Protein AF-A0A371AWG8-F1 (afdb_monomer_lite)

Secondary structure (DSSP, 8-state):
-----HHHHHHHHHHHTT--HHHHHHHHHHHHHHHHHHTSTTGGGSEEEHHHHHHHHTTS---S---EEEEEE--TTHHHHHHHHHHHHHT---SSEEEEEEEEEEE--SSSS-EEEEEEEEEETTEEEEEEEEEEEESSS---EEEEEEPPSS-TT--EEEEEE-HHHHHHHHHHHHHHH-SGGGGHHHHHHHHHHHHH--EEHHHHHHHHHHHHHH-SS---HHHHHHHHSS---HHHHHHHHHHHHHTT-----HHHHHHHHHHHHHHHHHHHHTT----PEEETTTTEEE-

Structure (mmCIF, N/CA/C/O backbone):
data_AF-A0A371AWG8-F1
#
_entry.id   AF-A0A371AWG8-F1
#
loop_
_atom_site.group_PDB
_atom_site.id
_atom_site.type_symbol
_atom_site.label_atom_id
_atom_site.label_alt_id
_atom_site.label_comp_id
_atom_site.label_asym_id
_atom_site.label_entity_id
_atom_site.label_seq_id
_atom_site.pdbx_PDB_ins_code
_atom_site.Cartn_x
_atom_site.Cartn_y
_atom_site.Cartn_z
_atom_site.occupancy
_atom_site.B_iso_or_equiv
_atom_site.auth_seq_id
_atom_site.auth_comp_id
_atom_site.auth_asym_id
_atom_site.auth_atom_id
_atom_site.pdbx_PDB_model_num
ATOM 1 N N . MET A 1 1 ? -22.996 -13.134 22.394 1.00 45.28 1 MET A N 1
ATOM 2 C CA . MET A 1 1 ? -21.523 -13.040 22.275 1.00 45.28 1 MET A CA 1
ATOM 3 C C . MET A 1 1 ? -21.008 -12.935 23.704 1.00 45.28 1 MET A C 1
ATOM 5 O O . MET A 1 1 ? -21.399 -11.990 24.363 1.00 45.28 1 MET A O 1
ATOM 9 N N . ASN A 1 2 ? -20.298 -13.940 24.233 1.00 39.97 2 ASN A N 1
ATOM 10 C CA . ASN A 1 2 ? -19.807 -13.903 25.622 1.00 39.97 2 ASN A CA 1
ATOM 11 C C . ASN A 1 2 ? -18.892 -12.685 25.812 1.00 39.97 2 ASN A C 1
ATOM 13 O O . ASN A 1 2 ? -17.959 -12.533 25.022 1.00 39.97 2 ASN A O 1
ATOM 17 N N . ASP A 1 3 ? -19.156 -11.879 26.844 1.00 41.75 3 ASP A N 1
ATOM 18 C CA . ASP A 1 3 ? -18.397 -10.701 27.300 1.00 41.75 3 ASP A CA 1
ATOM 19 C C . ASP A 1 3 ? -16.946 -11.050 27.684 1.00 41.75 3 ASP A C 1
ATOM 21 O O . ASP A 1 3 ? -16.522 -10.983 28.836 1.00 41.75 3 ASP A O 1
ATOM 25 N N . LYS A 1 4 ? -16.137 -11.463 26.710 1.00 58.47 4 LYS A N 1
ATOM 26 C CA . LYS A 1 4 ? -14.683 -11.429 26.837 1.00 58.47 4 LYS A CA 1
ATOM 27 C C . LYS A 1 4 ? -14.253 -10.030 26.436 1.00 58.47 4 LYS A C 1
ATOM 29 O O . LYS A 1 4 ? -14.327 -9.688 25.260 1.00 58.47 4 LYS A O 1
ATOM 34 N N . ASP A 1 5 ? -13.814 -9.257 27.426 1.00 84.31 5 ASP A N 1
ATOM 35 C CA . ASP A 1 5 ? -13.255 -7.914 27.269 1.00 84.31 5 ASP A CA 1
ATOM 36 C C . ASP A 1 5 ? -12.392 -7.824 25.997 1.00 84.31 5 ASP A C 1
ATOM 38 O O . ASP A 1 5 ? -11.403 -8.552 25.839 1.00 84.31 5 ASP A O 1
ATOM 42 N N . ILE A 1 6 ? -12.789 -6.945 25.072 1.00 90.75 6 ILE A N 1
ATOM 43 C CA . ILE A 1 6 ? -12.097 -6.697 23.804 1.00 90.75 6 ILE A CA 1
ATOM 44 C C . ILE A 1 6 ? -10.595 -6.464 24.014 1.00 90.75 6 ILE A C 1
ATOM 46 O O . ILE A 1 6 ? -9.778 -6.937 23.223 1.00 90.75 6 ILE A O 1
ATOM 50 N N . VAL A 1 7 ? -10.204 -5.832 25.126 1.00 91.44 7 VAL A N 1
ATOM 51 C CA . VAL A 1 7 ? -8.800 -5.574 25.471 1.00 91.44 7 VAL A CA 1
ATOM 52 C C . VAL A 1 7 ? -8.042 -6.876 25.730 1.00 91.44 7 VAL A C 1
ATOM 54 O O . VAL A 1 7 ? -6.891 -7.009 25.314 1.00 91.44 7 VAL A O 1
ATOM 57 N N . ILE A 1 8 ? -8.673 -7.868 26.364 1.00 92.56 8 ILE A N 1
ATOM 58 C CA . ILE A 1 8 ? -8.074 -9.193 26.576 1.00 92.56 8 ILE A CA 1
ATOM 59 C C . ILE A 1 8 ? -7.851 -9.886 25.230 1.00 92.56 8 ILE A C 1
ATOM 61 O O . ILE A 1 8 ? -6.786 -10.465 25.009 1.00 92.56 8 ILE A O 1
ATOM 65 N N . SER A 1 9 ? -8.823 -9.811 24.320 1.00 92.94 9 SER A N 1
ATOM 66 C CA . SER A 1 9 ? -8.705 -10.394 22.977 1.00 92.94 9 SER A CA 1
ATOM 67 C C . SER A 1 9 ? -7.579 -9.735 22.176 1.00 92.94 9 SER A C 1
ATOM 69 O O . SER A 1 9 ? -6.739 -10.432 21.611 1.00 92.94 9 SER A O 1
ATOM 71 N N . LEU A 1 10 ? -7.486 -8.402 22.216 1.00 93.56 10 LEU A N 1
ATOM 72 C CA . LEU A 1 10 ? -6.416 -7.642 21.565 1.00 93.56 10 LEU A CA 1
ATOM 73 C C . LEU A 1 10 ? -5.036 -7.939 22.166 1.00 93.56 10 LEU A C 1
ATOM 75 O O . LEU A 1 10 ? -4.070 -8.061 21.419 1.00 93.56 10 LEU A O 1
ATOM 79 N N . ARG A 1 11 ? -4.926 -8.136 23.489 1.00 93.62 11 ARG A N 1
ATOM 80 C CA . ARG A 1 11 ? -3.676 -8.588 24.134 1.00 93.62 11 ARG A CA 1
ATOM 81 C C . ARG A 1 11 ? -3.260 -9.983 23.691 1.00 93.62 11 ARG A C 1
ATOM 83 O O . ARG A 1 11 ? -2.089 -10.213 23.410 1.00 93.62 11 ARG A O 1
ATOM 90 N N . LYS A 1 12 ? -4.201 -10.925 23.618 1.00 93.00 12 LYS A N 1
ATOM 91 C CA . LYS A 1 12 ? -3.903 -12.276 23.120 1.00 93.00 12 LYS A CA 1
ATOM 92 C C . LYS A 1 12 ? -3.418 -12.223 21.677 1.00 93.00 12 LYS A C 1
ATOM 94 O O . LYS A 1 12 ? -2.399 -12.831 21.357 1.00 93.00 12 LYS A O 1
ATOM 99 N N . GLN A 1 13 ? -4.096 -11.434 20.846 1.00 91.06 13 GLN A N 1
ATOM 100 C CA . GLN A 1 13 ? -3.710 -11.246 19.457 1.00 91.06 13 GLN A CA 1
ATOM 101 C C . GLN A 1 13 ? -2.314 -10.627 19.348 1.00 91.06 13 GLN A C 1
ATOM 103 O O . GLN A 1 13 ? -1.478 -11.156 18.616 1.00 91.06 13 GLN A O 1
ATOM 108 N N . SER A 1 14 ? -2.019 -9.581 20.128 1.00 91.25 14 SER A N 1
ATOM 109 C CA . SER A 1 14 ? -0.714 -8.914 20.112 1.00 91.25 14 SER A CA 1
ATOM 110 C C . SER A 1 14 ? 0.423 -9.874 20.473 1.00 91.25 14 SER A C 1
ATOM 112 O O . SER A 1 14 ? 1.432 -9.904 19.778 1.00 91.25 14 SER A O 1
ATOM 114 N N . VAL A 1 15 ? 0.233 -10.722 21.492 1.00 91.19 15 VAL A N 1
ATOM 115 C CA . VAL A 1 15 ? 1.214 -11.753 21.880 1.00 91.19 15 VAL A CA 1
ATOM 116 C C . VAL A 1 15 ? 1.388 -12.800 20.780 1.00 91.19 15 VAL A C 1
ATOM 118 O O . VAL A 1 15 ? 2.514 -13.061 20.373 1.00 91.19 15 VAL A O 1
ATOM 121 N N . SER A 1 16 ? 0.294 -13.361 20.254 1.00 89.50 16 SER A N 1
ATOM 122 C CA . SER A 1 16 ? 0.357 -14.428 19.236 1.00 89.50 16 SER A CA 1
ATOM 123 C C . SER A 1 16 ? 1.026 -14.003 17.926 1.00 89.50 16 SER A C 1
ATOM 125 O O . SER A 1 16 ? 1.546 -14.836 17.195 1.00 89.50 16 SER A O 1
ATOM 127 N N . THR A 1 17 ? 1.022 -12.701 17.643 1.00 85.88 17 THR A N 1
ATOM 128 C CA . THR A 1 17 ? 1.575 -12.117 16.417 1.00 85.88 17 THR A CA 1
ATOM 129 C C . THR A 1 17 ? 2.855 -11.324 16.667 1.00 85.88 17 THR A C 1
ATOM 131 O O . THR A 1 17 ? 3.329 -10.632 15.772 1.00 85.88 17 THR A O 1
ATOM 134 N N . SER A 1 18 ? 3.421 -11.400 17.879 1.00 87.62 18 SER A N 1
ATOM 135 C CA . SER A 1 18 ? 4.638 -10.674 18.272 1.00 87.62 18 SER A CA 1
ATOM 136 C C . SER A 1 18 ? 4.571 -9.162 18.001 1.00 87.62 18 SER A C 1
ATOM 138 O O . SER A 1 18 ? 5.574 -8.519 17.687 1.00 87.62 18 SER A O 1
ATOM 140 N N . ARG A 1 19 ? 3.374 -8.577 18.131 1.00 87.88 19 ARG A N 1
ATOM 141 C CA . ARG A 1 19 ? 3.103 -7.149 17.942 1.00 87.88 19 ARG A CA 1
ATOM 142 C C . ARG A 1 19 ? 2.943 -6.444 19.278 1.00 87.88 19 ARG A C 1
ATOM 144 O O . ARG A 1 19 ? 2.454 -6.999 20.260 1.00 87.88 19 ARG A O 1
ATOM 151 N N . LYS A 1 20 ? 3.288 -5.157 19.305 1.00 89.00 20 LYS A N 1
ATOM 152 C CA . LYS A 1 20 ? 2.993 -4.305 20.461 1.00 89.00 20 LYS A CA 1
ATOM 153 C C . LYS A 1 20 ? 1.476 -4.107 20.578 1.00 89.00 20 LYS A C 1
ATOM 155 O O . LYS A 1 20 ? 0.790 -3.888 19.576 1.00 89.00 20 LYS A O 1
ATOM 160 N N . LEU A 1 21 ? 0.955 -4.133 21.806 1.00 91.06 21 LEU A N 1
ATOM 161 C CA . LEU A 1 21 ? -0.477 -3.949 22.067 1.00 91.06 21 LEU A CA 1
ATOM 162 C C . LEU A 1 21 ? -1.040 -2.646 21.464 1.00 91.06 21 LEU A C 1
ATOM 164 O O . LEU A 1 21 ? -2.054 -2.742 20.778 1.00 91.06 21 LEU A O 1
ATOM 168 N N . PRO A 1 22 ? -0.408 -1.460 21.621 1.00 90.56 22 PRO A N 1
ATOM 169 C CA . PRO A 1 22 ? -0.938 -0.223 21.038 1.00 90.56 22 PRO A CA 1
ATOM 170 C C . PRO A 1 22 ? -1.155 -0.313 19.526 1.00 90.56 22 PRO A C 1
ATOM 172 O O . PRO A 1 22 ? -2.154 0.176 19.011 1.00 90.56 22 PRO A O 1
ATOM 175 N N . TYR A 1 23 ? -0.254 -1.002 18.826 1.00 88.44 23 TYR A N 1
ATOM 176 C CA . TYR A 1 23 ? -0.358 -1.206 17.390 1.00 88.44 23 TYR A CA 1
ATOM 177 C C . TYR A 1 23 ? -1.491 -2.179 17.024 1.00 88.44 23 TYR A C 1
ATOM 179 O O . TYR A 1 23 ? -2.283 -1.912 16.126 1.00 88.44 23 TYR A O 1
ATOM 187 N N . THR A 1 24 ? -1.649 -3.261 17.789 1.00 92.81 24 THR A N 1
ATOM 188 C CA . THR A 1 24 ? -2.777 -4.194 17.609 1.00 92.81 24 THR A CA 1
ATOM 189 C C . THR A 1 24 ? -4.123 -3.492 17.840 1.00 92.81 24 THR A C 1
ATOM 191 O O . THR A 1 24 ? -5.082 -3.718 17.109 1.00 92.81 24 THR A O 1
ATOM 194 N N . MET A 1 25 ? -4.194 -2.588 18.820 1.00 94.25 25 MET A N 1
ATOM 195 C CA . MET A 1 25 ? -5.379 -1.758 19.059 1.00 94.25 25 MET A CA 1
ATOM 196 C C . MET A 1 25 ? -5.640 -0.771 17.917 1.00 94.25 25 MET A C 1
ATOM 198 O O . MET A 1 25 ? -6.794 -0.518 17.580 1.00 94.25 25 MET A O 1
ATOM 202 N N . GLN A 1 26 ? -4.586 -0.224 17.311 1.00 95.19 26 GLN A N 1
ATOM 203 C CA . GLN A 1 26 ? -4.710 0.656 16.156 1.00 95.19 26 GLN A CA 1
ATOM 204 C C . GLN A 1 26 ? -5.219 -0.092 14.921 1.00 95.19 26 GLN A C 1
ATOM 206 O O . GLN A 1 26 ? -6.151 0.390 14.289 1.00 95.19 26 GLN A O 1
ATOM 211 N N . LEU A 1 27 ? -4.695 -1.288 14.628 1.00 94.62 27 LEU A N 1
ATOM 212 C CA . LEU A 1 27 ? -5.217 -2.151 13.561 1.00 94.62 27 LEU A CA 1
ATOM 213 C C . LEU A 1 27 ? -6.700 -2.459 13.753 1.00 94.62 27 LEU A C 1
ATOM 215 O O . LEU A 1 27 ? -7.468 -2.390 12.801 1.00 94.62 27 LEU A O 1
ATOM 219 N N . PHE A 1 28 ? -7.113 -2.754 14.986 1.00 94.75 28 PHE A N 1
ATOM 220 C CA . PHE A 1 28 ? -8.521 -2.976 15.303 1.00 94.75 28 PHE A CA 1
ATOM 221 C C . PHE A 1 28 ? -9.372 -1.727 15.047 1.00 94.75 28 PHE A C 1
ATOM 223 O O . PHE A 1 28 ? -10.456 -1.824 14.477 1.00 94.75 28 PHE A O 1
ATOM 230 N N . ALA A 1 29 ? -8.876 -0.544 15.422 1.00 96.00 29 ALA A N 1
ATOM 231 C CA . ALA A 1 29 ? -9.552 0.716 15.130 1.00 96.00 29 ALA A CA 1
ATOM 232 C C . ALA A 1 29 ? -9.641 0.993 13.618 1.00 96.00 29 ALA A C 1
ATOM 234 O O . ALA A 1 29 ? -10.685 1.423 13.136 1.00 96.00 29 ALA A O 1
ATOM 235 N N . GLN A 1 30 ? -8.582 0.705 12.860 1.00 96.44 30 GLN A N 1
ATOM 236 C CA . GLN A 1 30 ? -8.570 0.844 11.403 1.00 96.44 30 GLN A CA 1
ATOM 237 C C . GLN A 1 30 ? -9.517 -0.156 10.727 1.00 96.44 30 GLN A C 1
ATOM 239 O O . GLN A 1 30 ? -10.285 0.237 9.854 1.00 96.44 30 GLN A O 1
ATOM 244 N N . GLU A 1 31 ? -9.520 -1.422 11.157 1.00 95.19 31 GLU A N 1
ATOM 245 C CA . GLU A 1 31 ? -10.468 -2.444 10.696 1.00 95.19 31 GLU A CA 1
ATOM 246 C C . GLU A 1 31 ? -11.907 -1.998 10.961 1.00 95.19 31 GLU A C 1
ATOM 248 O O . GLU A 1 31 ? -12.738 -2.051 10.057 1.00 95.19 31 GLU A O 1
ATOM 253 N N . PHE A 1 32 ? -12.201 -1.522 12.176 1.00 95.19 32 PHE A N 1
ATOM 254 C CA . PHE A 1 32 ? -13.525 -1.013 12.513 1.00 95.19 32 PHE A CA 1
ATOM 255 C C . PHE A 1 32 ? -13.913 0.128 11.573 1.00 95.19 32 PHE A C 1
ATOM 257 O O . PHE A 1 32 ? -14.979 0.071 10.971 1.00 95.19 32 PHE A O 1
ATOM 264 N N . PHE A 1 33 ? -13.043 1.118 11.373 1.00 96.69 33 PHE A N 1
ATOM 265 C CA . PHE A 1 33 ? -13.301 2.221 10.448 1.00 96.69 33 PHE A CA 1
ATOM 266 C C . PHE A 1 33 ? -13.599 1.723 9.020 1.00 96.69 33 PHE A C 1
ATOM 268 O O . PHE A 1 33 ? -14.598 2.116 8.417 1.00 96.69 33 PHE A O 1
ATOM 275 N N . LEU A 1 34 ? -12.773 0.816 8.488 1.00 96.19 34 LEU A N 1
ATOM 276 C CA . LEU A 1 34 ? -12.930 0.266 7.139 1.00 96.19 34 LEU A CA 1
ATOM 277 C C . LEU A 1 34 ? -14.214 -0.557 6.986 1.00 96.19 34 LEU A C 1
ATOM 279 O O . LEU A 1 34 ? -14.868 -0.489 5.946 1.00 96.19 34 LEU A O 1
ATOM 283 N N . ARG A 1 35 ? -14.615 -1.287 8.029 1.00 94.69 35 ARG A N 1
ATOM 284 C CA . ARG A 1 35 ? -15.873 -2.038 8.051 1.00 94.69 35 ARG A CA 1
ATOM 285 C C . ARG A 1 35 ? -17.075 -1.106 7.938 1.00 94.69 35 ARG A C 1
ATOM 287 O O . ARG A 1 35 ? -17.991 -1.381 7.170 1.00 94.69 35 ARG A O 1
ATOM 294 N N . HIS A 1 36 ? -17.040 0.025 8.631 1.00 94.06 36 HIS A N 1
ATOM 295 C CA . HIS A 1 36 ? -18.089 1.039 8.547 1.00 94.06 36 HIS A CA 1
ATOM 296 C C . HIS A 1 36 ? -18.102 1.741 7.191 1.00 94.06 36 HIS A C 1
ATOM 298 O O . HIS A 1 36 ? -19.168 1.943 6.619 1.00 94.06 36 HIS A O 1
ATOM 304 N N . LEU A 1 37 ? -16.933 2.044 6.620 1.00 94.31 37 LEU A N 1
ATOM 305 C CA . LEU A 1 37 ? -16.844 2.532 5.243 1.00 94.31 37 LEU A CA 1
ATOM 306 C C . LEU A 1 37 ? -17.468 1.530 4.257 1.00 94.31 37 LEU A C 1
ATOM 308 O O . LEU A 1 37 ? -18.220 1.931 3.373 1.00 94.31 37 LEU A O 1
ATOM 312 N N . SER A 1 38 ? -17.213 0.229 4.431 1.00 92.69 38 SER A N 1
ATOM 313 C CA . SER A 1 38 ? -17.681 -0.816 3.510 1.00 92.69 38 SER A CA 1
ATOM 314 C C . SER A 1 38 ? -19.201 -0.966 3.414 1.00 92.69 38 SER A C 1
ATOM 316 O O . SER A 1 38 ? -19.698 -1.487 2.412 1.00 92.69 38 SER A O 1
ATOM 318 N N . SER A 1 39 ? -19.946 -0.506 4.423 1.00 90.81 39 SER A N 1
ATOM 319 C CA . SER A 1 39 ? -21.412 -0.525 4.435 1.00 90.81 39 SER A CA 1
ATOM 320 C C . SER A 1 39 ? -22.034 0.745 3.838 1.00 90.81 39 SER A C 1
ATOM 322 O O . SER A 1 39 ? -23.255 0.821 3.680 1.00 90.81 39 SER A O 1
ATOM 324 N N . ARG A 1 40 ? -21.226 1.757 3.480 1.00 90.62 40 ARG A N 1
ATOM 325 C CA . ARG A 1 40 ? -21.713 3.020 2.908 1.00 90.62 40 ARG A CA 1
ATOM 326 C C . ARG A 1 40 ? -22.048 2.889 1.426 1.00 90.62 40 ARG A C 1
ATOM 328 O O . ARG A 1 40 ? -21.335 2.252 0.657 1.00 90.62 40 ARG A O 1
ATOM 335 N N . LYS A 1 41 ? -23.079 3.625 0.992 1.00 88.38 41 LYS A N 1
ATOM 336 C CA . LYS A 1 41 ? -23.473 3.738 -0.428 1.00 88.38 41 LYS A CA 1
ATOM 337 C C . LYS A 1 41 ? -22.358 4.287 -1.326 1.00 88.38 41 LYS A C 1
ATOM 339 O O . LYS A 1 41 ? -22.337 3.990 -2.511 1.00 88.38 41 LYS A O 1
ATOM 344 N N . LYS A 1 42 ? -21.465 5.107 -0.769 1.00 86.69 42 LYS A N 1
ATOM 345 C CA . LYS A 1 42 ? -20.372 5.787 -1.476 1.00 86.69 42 LYS A CA 1
ATOM 346 C C . LYS A 1 42 ? -18.997 5.150 -1.245 1.00 86.69 42 LYS A C 1
ATOM 348 O O . LYS A 1 42 ? -17.973 5.771 -1.500 1.00 86.69 42 LYS A O 1
ATOM 353 N N . ARG A 1 43 ? -18.957 3.904 -0.760 1.00 86.69 43 ARG A N 1
ATOM 354 C CA . ARG A 1 43 ? -17.705 3.189 -0.454 1.00 86.69 43 ARG A CA 1
ATOM 355 C C . ARG A 1 43 ? -16.745 3.092 -1.645 1.00 86.69 43 ARG A C 1
ATOM 357 O O . ARG A 1 43 ? -15.538 3.120 -1.449 1.00 86.69 43 ARG A O 1
ATOM 364 N N . ASP A 1 44 ? -17.279 3.015 -2.862 1.00 88.25 44 ASP A N 1
ATOM 365 C CA . ASP A 1 44 ? -16.490 2.828 -4.084 1.00 88.25 44 ASP A CA 1
ATOM 366 C C . ASP A 1 44 ? -15.798 4.112 -4.565 1.00 88.25 44 ASP A C 1
ATOM 368 O O . ASP A 1 44 ? -14.963 4.056 -5.463 1.00 88.25 44 ASP A O 1
ATOM 372 N N . ASP A 1 45 ? -16.065 5.253 -3.919 1.00 91.19 45 ASP A N 1
ATOM 373 C CA . ASP A 1 45 ? -15.316 6.493 -4.146 1.00 91.19 45 ASP A CA 1
ATOM 374 C C . ASP A 1 45 ? -13.966 6.502 -3.399 1.00 91.19 45 ASP A C 1
ATOM 376 O O . ASP A 1 45 ? -13.118 7.356 -3.666 1.00 91.19 45 ASP A O 1
ATOM 380 N N . PHE A 1 46 ? -13.755 5.556 -2.472 1.00 93.62 46 PHE A N 1
ATOM 381 C CA . PHE A 1 46 ? -12.570 5.440 -1.621 1.00 93.62 46 PHE A CA 1
ATOM 382 C C . PHE A 1 46 ? -11.836 4.128 -1.896 1.00 93.62 46 PHE A C 1
ATOM 384 O O . PHE A 1 46 ? -12.173 3.077 -1.350 1.00 93.62 46 PHE A O 1
ATOM 391 N N . ILE A 1 47 ? -10.797 4.181 -2.729 1.00 94.31 47 ILE A N 1
ATOM 392 C CA . ILE A 1 47 ? -10.067 2.976 -3.134 1.00 94.31 47 ILE A CA 1
ATOM 393 C C . ILE A 1 47 ? -8.872 2.754 -2.210 1.00 94.31 47 ILE A C 1
ATOM 395 O O . ILE A 1 47 ? -7.903 3.509 -2.249 1.00 94.31 47 ILE A O 1
ATOM 399 N N . LEU A 1 48 ? -8.933 1.714 -1.378 1.00 95.31 48 LEU A N 1
ATOM 400 C CA . LEU A 1 48 ? -7.883 1.371 -0.422 1.00 95.31 48 LEU A CA 1
ATOM 401 C C . LEU A 1 48 ? -6.565 1.044 -1.145 1.00 95.31 48 LEU A C 1
ATOM 403 O O . LEU A 1 48 ? -6.513 0.137 -1.984 1.00 95.31 48 LEU A O 1
ATOM 407 N N . THR A 1 49 ? -5.502 1.748 -0.768 1.00 92.00 49 THR A N 1
ATOM 408 C CA . THR A 1 49 ? -4.141 1.611 -1.302 1.00 92.00 49 THR A CA 1
ATOM 409 C C . THR A 1 49 ? -3.104 1.602 -0.168 1.00 92.00 49 THR A C 1
ATOM 411 O O . THR A 1 49 ? -3.451 1.482 1.012 1.00 92.00 49 THR A O 1
ATOM 414 N N . GLY A 1 50 ? -1.824 1.692 -0.523 1.00 89.56 50 GLY A N 1
ATOM 415 C CA . GLY A 1 50 ? -0.724 1.854 0.418 1.00 89.56 50 GLY A CA 1
ATOM 416 C C . GLY A 1 50 ? -0.402 0.596 1.217 1.00 89.56 50 GLY A C 1
ATOM 417 O O . GLY A 1 50 ? -0.964 -0.485 0.997 1.00 89.56 50 GLY A O 1
ATOM 418 N N . LEU A 1 51 ? 0.501 0.742 2.187 1.00 90.69 51 LEU A N 1
ATOM 419 C CA . LEU A 1 51 ? 1.038 -0.378 2.963 1.00 90.69 51 LEU A CA 1
ATOM 420 C C . LEU A 1 51 ? -0.023 -1.165 3.731 1.00 90.69 51 LEU A C 1
ATOM 422 O O . LEU A 1 51 ? 0.051 -2.390 3.773 1.00 90.69 51 LEU A O 1
ATOM 426 N N . LEU A 1 52 ? -1.037 -0.502 4.301 1.00 92.44 52 LEU A N 1
ATOM 427 C CA . LEU A 1 52 ? -2.103 -1.206 5.023 1.00 92.44 52 LEU A CA 1
ATOM 428 C C . LEU A 1 52 ? -2.832 -2.206 4.115 1.00 92.44 52 LEU A C 1
ATOM 430 O O . LEU A 1 52 ? -3.164 -3.315 4.538 1.00 92.44 52 LEU A O 1
ATOM 434 N N . SER A 1 53 ? -3.057 -1.835 2.852 1.00 92.25 53 SER A N 1
ATOM 435 C CA . SER A 1 53 ? -3.700 -2.710 1.873 1.00 92.25 53 SER A CA 1
ATOM 436 C C . SER A 1 53 ? -2.836 -3.938 1.556 1.00 92.25 53 SER A C 1
ATOM 438 O O . SER A 1 53 ? -3.351 -5.050 1.455 1.00 92.25 53 SER A O 1
ATOM 440 N N . ILE A 1 54 ? -1.518 -3.770 1.464 1.00 92.38 54 ILE A N 1
ATOM 441 C CA . ILE A 1 54 ? -0.581 -4.863 1.189 1.00 92.38 54 ILE A CA 1
ATOM 442 C C . ILE A 1 54 ? -0.503 -5.789 2.402 1.00 92.38 54 ILE A C 1
ATOM 444 O O . ILE A 1 54 ? -0.697 -6.996 2.287 1.00 92.38 54 ILE A O 1
ATOM 448 N N . TYR A 1 55 ? -0.287 -5.228 3.588 1.00 91.25 55 TYR A N 1
ATOM 449 C CA . TYR A 1 55 ? -0.122 -6.015 4.798 1.00 91.25 55 TYR A CA 1
ATOM 450 C C . TYR A 1 55 ? -1.386 -6.744 5.233 1.00 91.25 55 TYR A C 1
ATOM 452 O O . TYR A 1 55 ? -1.287 -7.870 5.708 1.00 91.25 55 TYR A O 1
ATOM 460 N N . SER A 1 56 ? -2.570 -6.158 5.046 1.00 91.00 56 SER A N 1
ATOM 461 C CA . SER A 1 56 ? -3.830 -6.860 5.322 1.00 91.00 56 SER A CA 1
ATOM 462 C C . SER A 1 56 ? -3.983 -8.129 4.475 1.00 91.00 56 SER A C 1
ATOM 464 O O . SER A 1 56 ? -4.531 -9.107 4.966 1.00 91.00 56 SER A O 1
ATOM 466 N N . ARG A 1 57 ? -3.426 -8.182 3.256 1.00 92.69 57 ARG A N 1
ATOM 467 C CA . ARG A 1 57 ? -3.388 -9.406 2.428 1.00 92.69 57 ARG A CA 1
ATOM 468 C C . ARG A 1 57 ? -2.395 -10.463 2.931 1.00 92.69 57 ARG A C 1
ATOM 470 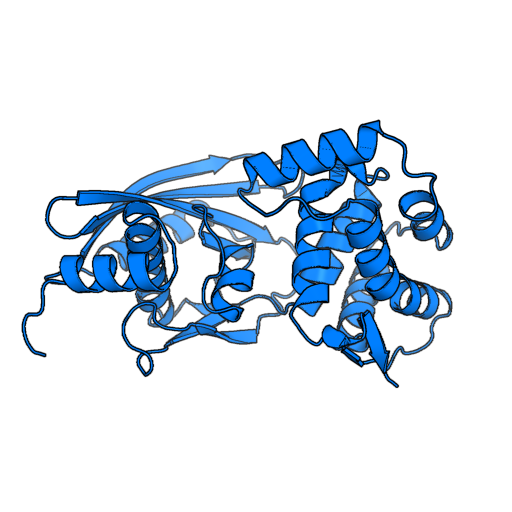O O . ARG A 1 57 ? -2.514 -11.619 2.547 1.00 92.69 57 ARG A O 1
ATOM 477 N N . LEU A 1 58 ? -1.448 -10.074 3.784 1.00 89.19 58 LEU A N 1
ATOM 478 C CA . LEU A 1 58 ? -0.468 -10.953 4.439 1.00 89.19 58 LEU A CA 1
ATOM 479 C C . LEU A 1 58 ? -0.837 -11.259 5.896 1.00 89.19 58 LEU A C 1
ATOM 481 O O . LEU A 1 58 ? 0.023 -11.650 6.681 1.00 89.19 58 LEU A O 1
ATOM 485 N N . GLU A 1 59 ? -2.088 -11.007 6.287 1.00 82.25 59 GLU A N 1
ATOM 486 C CA . GLU A 1 59 ? -2.554 -11.156 7.670 1.00 82.25 59 GLU A CA 1
ATOM 487 C C . GLU A 1 59 ? -1.784 -10.278 8.680 1.00 82.25 59 GLU A C 1
ATOM 489 O O . GLU A 1 59 ? -1.595 -10.631 9.846 1.00 82.25 59 GLU A O 1
ATOM 494 N N . PHE A 1 60 ? -1.410 -9.069 8.247 1.00 80.31 60 PHE A N 1
ATOM 495 C CA . PHE A 1 60 ? -0.816 -7.995 9.052 1.00 80.31 60 PHE A CA 1
ATOM 496 C C . PHE A 1 60 ? 0.556 -8.325 9.686 1.00 80.31 60 PHE A C 1
ATOM 498 O O . PHE A 1 60 ? 0.707 -8.217 10.912 1.00 80.31 60 PHE A O 1
ATOM 505 N N . PRO A 1 61 ? 1.585 -8.658 8.882 1.00 77.19 61 PRO A N 1
ATOM 506 C CA . PRO A 1 61 ? 2.913 -9.040 9.372 1.00 77.19 61 PRO A CA 1
ATOM 507 C C . PRO A 1 61 ? 3.735 -7.847 9.884 1.00 77.19 61 PRO A C 1
ATOM 509 O O . PRO A 1 61 ? 4.778 -8.025 10.511 1.00 77.19 61 PRO A O 1
ATOM 512 N N . GLN A 1 62 ? 3.285 -6.627 9.600 1.00 76.19 62 GLN A N 1
ATOM 513 C CA . GLN A 1 62 ? 3.982 -5.393 9.940 1.00 76.19 62 GLN A CA 1
ATOM 514 C C . GLN A 1 62 ? 4.108 -5.197 11.463 1.00 76.19 62 GLN A C 1
ATOM 516 O O . GLN A 1 62 ? 3.228 -5.565 12.251 1.00 76.19 62 GLN A O 1
ATOM 521 N N . LYS A 1 63 ? 5.205 -4.560 11.881 1.00 74.19 63 LYS A N 1
ATOM 522 C CA . LYS A 1 63 ? 5.511 -4.296 13.300 1.00 74.19 63 LYS A CA 1
ATOM 523 C C . LYS A 1 63 ? 5.268 -2.846 13.719 1.00 74.19 63 LYS A C 1
ATOM 525 O O . LYS A 1 63 ? 5.323 -2.544 14.915 1.00 74.19 63 LYS A O 1
ATOM 530 N N . VAL A 1 64 ? 4.981 -1.969 12.758 1.00 80.19 64 VAL A N 1
ATOM 531 C CA . VAL A 1 64 ? 4.767 -0.533 12.968 1.00 80.19 64 VAL A CA 1
ATOM 532 C C . VAL A 1 64 ? 3.411 -0.058 12.450 1.00 80.19 64 VAL A C 1
ATOM 534 O O . VAL A 1 64 ? 2.772 -0.681 11.599 1.00 80.19 64 VAL A O 1
ATOM 537 N N . SER A 1 65 ? 2.991 1.084 12.994 1.00 83.69 65 SER A N 1
ATOM 538 C CA . SER A 1 65 ? 1.793 1.820 12.593 1.00 83.69 65 SER A CA 1
ATOM 539 C C . SER A 1 65 ? 1.948 2.371 11.182 1.00 83.69 65 SER A C 1
ATOM 541 O O . SER A 1 65 ? 2.813 3.211 10.954 1.00 83.69 65 SER A O 1
ATOM 543 N N . VAL A 1 66 ? 1.033 2.009 10.285 1.00 90.12 66 VAL A N 1
ATOM 544 C CA . VAL A 1 66 ? 0.908 2.625 8.956 1.00 90.12 66 VAL A CA 1
ATOM 545 C C . VAL A 1 66 ? -0.450 3.328 8.841 1.00 90.12 66 VAL A C 1
ATOM 547 O O . VAL A 1 66 ? -1.416 2.892 9.477 1.00 90.12 66 VAL A O 1
ATOM 550 N N . PRO A 1 67 ? -0.556 4.424 8.075 1.00 94.19 67 PRO A N 1
ATOM 551 C CA . PRO A 1 67 ? -1.830 5.100 7.844 1.00 94.19 67 PRO A CA 1
ATOM 552 C C . PRO A 1 67 ? -2.796 4.238 7.018 1.00 94.19 67 PRO A C 1
ATOM 554 O O . PRO A 1 67 ? -2.384 3.340 6.284 1.00 94.19 67 PRO A O 1
ATOM 557 N N . ILE A 1 68 ? -4.090 4.556 7.098 1.00 96.44 68 ILE A N 1
ATOM 558 C CA . ILE A 1 68 ? -5.043 4.151 6.059 1.00 96.44 68 ILE A CA 1
ATOM 559 C C . ILE A 1 68 ? -4.827 5.084 4.866 1.00 96.44 68 ILE A C 1
ATOM 561 O O . ILE A 1 68 ? -4.802 6.303 5.037 1.00 96.44 68 ILE A O 1
ATOM 565 N N . GLU A 1 69 ? -4.682 4.537 3.666 1.00 94.81 69 GLU A N 1
ATOM 566 C CA . GLU A 1 69 ? -4.445 5.322 2.457 1.00 94.81 69 GLU A CA 1
ATOM 567 C C . GLU A 1 69 ? -5.522 5.014 1.417 1.00 94.81 69 GLU A C 1
ATOM 569 O O . GLU A 1 69 ? -5.807 3.852 1.130 1.00 94.81 69 GLU A O 1
ATOM 574 N N . PHE A 1 70 ? -6.132 6.058 0.861 1.00 94.50 70 PHE A N 1
ATOM 575 C CA . PHE A 1 70 ? -7.149 5.956 -0.180 1.00 94.50 70 PHE A CA 1
ATOM 576 C C . PHE A 1 70 ? -6.744 6.744 -1.417 1.00 94.50 70 PHE A C 1
ATOM 578 O O . PHE A 1 70 ? -6.244 7.861 -1.303 1.00 94.50 70 PHE A O 1
ATOM 585 N N . GLN A 1 71 ? -7.039 6.206 -2.594 1.00 91.69 71 GLN A N 1
ATOM 586 C CA . GLN A 1 71 ? -7.154 6.994 -3.816 1.00 91.69 71 GLN A CA 1
ATOM 587 C C . GLN A 1 71 ? -8.602 7.477 -3.960 1.00 91.69 71 GLN A C 1
ATOM 589 O O . GLN A 1 71 ? -9.539 6.692 -3.794 1.00 91.69 71 GLN A O 1
ATOM 594 N N . VAL A 1 72 ? -8.778 8.763 -4.262 1.00 91.69 72 VAL A N 1
ATOM 595 C CA . VAL A 1 72 ? -10.084 9.404 -4.479 1.00 91.69 72 VAL A CA 1
ATOM 596 C C . VAL A 1 72 ? -10.061 10.199 -5.778 1.00 91.69 72 VAL A C 1
ATOM 598 O O . VAL A 1 72 ? -9.043 10.794 -6.137 1.00 91.69 72 VAL A O 1
ATOM 601 N N . LYS A 1 73 ? -11.183 10.236 -6.499 1.00 88.75 73 LYS A N 1
ATOM 602 C CA . LYS A 1 73 ? -11.278 11.024 -7.732 1.00 88.75 73 LYS A CA 1
ATOM 603 C C . LYS A 1 73 ? -11.355 12.520 -7.412 1.00 88.75 73 LYS A C 1
ATOM 605 O O . LYS A 1 73 ? -12.057 12.933 -6.490 1.00 88.75 73 LYS A O 1
ATOM 610 N N . SER A 1 74 ? -10.654 13.334 -8.196 1.00 86.56 74 SER A N 1
ATOM 611 C CA . SER A 1 74 ? -10.789 14.789 -8.154 1.00 86.56 74 SER A CA 1
ATOM 612 C C . SER A 1 74 ? -12.220 15.199 -8.508 1.00 86.56 74 SER A C 1
ATOM 614 O O . SER A 1 74 ? -12.769 14.750 -9.514 1.00 86.56 74 SER A O 1
ATOM 616 N N . GLN A 1 75 ? -12.813 16.063 -7.688 1.00 87.12 75 GLN A N 1
ATOM 617 C CA . GLN A 1 75 ? -14.140 16.639 -7.902 1.00 87.12 75 GLN A CA 1
ATOM 618 C C . GLN A 1 75 ? -14.251 17.993 -7.198 1.00 87.12 75 GLN A C 1
ATOM 620 O O . GLN A 1 75 ? -13.458 18.311 -6.302 1.00 87.12 75 GLN A O 1
ATOM 625 N N . GLU A 1 76 ? -15.245 18.783 -7.595 1.00 86.69 76 GLU A N 1
ATOM 626 C CA . GLU A 1 76 ? -15.602 20.003 -6.878 1.00 86.69 76 GLU A CA 1
ATOM 627 C C . GLU A 1 76 ? -15.933 19.682 -5.417 1.00 86.69 76 GLU A C 1
ATOM 629 O O . GLU A 1 76 ? -16.525 18.650 -5.107 1.00 86.69 76 GLU A O 1
ATOM 634 N N . ASN A 1 77 ? -15.510 20.555 -4.500 1.00 90.62 77 ASN A N 1
ATOM 635 C CA . ASN A 1 77 ? -15.757 20.412 -3.062 1.00 90.62 77 ASN A CA 1
ATOM 636 C C . ASN A 1 77 ? -15.254 19.096 -2.433 1.00 90.62 77 ASN A C 1
ATOM 638 O O . ASN A 1 77 ? -15.725 18.711 -1.366 1.00 90.62 77 ASN A O 1
ATOM 642 N N . LEU A 1 78 ? -14.248 18.433 -3.026 1.00 90.69 78 LEU A N 1
ATOM 643 C CA . LEU A 1 78 ? -13.717 17.154 -2.530 1.00 90.69 78 LEU A CA 1
ATOM 644 C C . LEU A 1 78 ? -13.351 17.165 -1.035 1.00 90.69 78 LEU A C 1
ATOM 646 O O . LEU A 1 78 ? -13.555 16.167 -0.352 1.00 90.69 78 LEU A O 1
ATOM 650 N N . LEU A 1 79 ? -12.813 18.272 -0.508 1.00 92.00 79 LEU A N 1
ATOM 651 C CA . LEU A 1 79 ? -12.498 18.369 0.921 1.00 92.00 79 LEU A CA 1
ATOM 652 C C . LEU A 1 79 ? -13.755 18.258 1.790 1.00 92.00 79 LEU A C 1
ATOM 654 O O . LEU A 1 79 ? -13.724 17.553 2.792 1.00 92.00 79 LEU A O 1
ATOM 658 N N . GLU A 1 80 ? -14.832 18.944 1.410 1.00 94.44 80 GLU A N 1
ATOM 659 C CA . GLU A 1 80 ? -16.094 18.912 2.150 1.00 94.44 80 GLU A CA 1
ATOM 660 C C . GLU A 1 80 ? -16.746 17.538 2.036 1.00 94.44 80 GLU A C 1
ATOM 662 O O . GLU A 1 80 ? -17.093 16.938 3.047 1.00 94.44 80 GLU A O 1
ATOM 667 N N . TYR A 1 81 ? -16.742 16.967 0.829 1.00 93.75 81 TYR A N 1
ATOM 668 C CA . TYR A 1 81 ? -17.180 15.597 0.602 1.00 93.75 81 TYR A CA 1
ATOM 669 C C . TYR A 1 81 ? -16.456 14.596 1.517 1.00 93.75 81 TYR A C 1
ATOM 671 O O . TYR A 1 81 ? -17.092 13.797 2.201 1.00 93.75 81 TYR A O 1
ATOM 679 N N . VAL A 1 82 ? -15.120 14.652 1.587 1.00 94.50 82 VAL A N 1
ATOM 680 C CA . VAL A 1 82 ? -14.335 13.771 2.467 1.00 94.50 82 VAL A CA 1
ATOM 681 C C . VAL A 1 82 ? -14.697 13.983 3.939 1.00 94.50 82 VAL A C 1
ATOM 683 O O . VAL A 1 82 ? -14.806 12.996 4.665 1.00 94.50 82 VAL A O 1
ATOM 686 N N . LYS A 1 83 ? -14.909 15.227 4.393 1.00 95.25 83 LYS A N 1
ATOM 687 C CA . LYS A 1 83 ? -15.345 15.493 5.775 1.00 95.25 83 LYS A CA 1
ATOM 688 C C . LYS A 1 83 ? -16.693 14.850 6.070 1.00 95.25 83 LYS A C 1
ATOM 690 O O . LYS A 1 83 ? -16.774 14.095 7.032 1.00 95.25 83 LYS A O 1
ATOM 695 N N . GLU A 1 84 ? -17.699 15.079 5.228 1.00 94.88 84 GLU A N 1
ATOM 696 C CA . GLU A 1 84 ? -19.043 14.515 5.402 1.00 94.88 84 GLU A CA 1
ATOM 697 C C . GLU A 1 84 ? -18.998 12.984 5.486 1.00 94.88 84 GLU A C 1
ATOM 699 O O . GLU A 1 84 ? -19.587 12.381 6.386 1.00 94.88 84 GLU A O 1
ATOM 704 N N . GLN A 1 85 ? -18.250 12.333 4.584 1.00 94.88 85 GLN A N 1
ATOM 705 C CA . GLN A 1 85 ? -18.111 10.875 4.607 1.00 94.88 85 GLN A CA 1
ATOM 706 C C . GLN A 1 85 ? -17.412 10.389 5.882 1.00 94.88 85 GLN A C 1
ATOM 708 O O . GLN A 1 85 ? -17.868 9.426 6.502 1.00 94.88 85 GLN A O 1
ATOM 713 N N . LEU A 1 86 ? -16.334 11.056 6.308 1.00 95.38 86 LEU A N 1
ATOM 714 C CA . LEU A 1 86 ? -15.630 10.710 7.542 1.00 95.38 86 LEU A CA 1
ATOM 715 C C . LEU A 1 86 ? -16.510 10.894 8.780 1.00 95.38 86 LEU A C 1
ATOM 717 O O . LEU A 1 86 ? -16.520 10.013 9.637 1.00 95.38 86 LEU A O 1
ATOM 721 N N . GLU A 1 87 ? -17.251 11.998 8.871 1.00 94.88 87 GLU A N 1
ATOM 722 C CA . GLU A 1 87 ? -18.152 12.297 9.987 1.00 94.88 87 GLU A CA 1
ATOM 723 C C . GLU A 1 87 ? -19.236 11.233 10.123 1.00 94.88 87 GLU A C 1
ATOM 725 O O . GLU A 1 87 ? -19.445 10.710 11.218 1.00 94.88 87 GLU A O 1
ATOM 730 N N . MET A 1 88 ? -19.851 10.830 9.009 1.00 92.69 88 MET A N 1
ATOM 731 C CA . MET A 1 88 ? -20.813 9.731 9.012 1.00 92.69 88 MET A CA 1
ATOM 732 C C . MET A 1 88 ? -20.184 8.419 9.485 1.00 92.69 88 MET A C 1
ATOM 734 O O . MET A 1 88 ? -20.815 7.666 10.219 1.00 92.69 88 MET A O 1
ATOM 738 N N . ILE A 1 89 ? -18.958 8.095 9.068 1.00 93.38 89 ILE A N 1
ATOM 739 C CA . ILE A 1 89 ? -18.300 6.837 9.456 1.00 93.38 89 ILE A CA 1
ATOM 740 C C . ILE A 1 89 ? -17.980 6.814 10.956 1.00 93.38 89 ILE A C 1
ATOM 742 O O . ILE A 1 89 ? -18.240 5.808 11.611 1.00 93.38 89 ILE A O 1
ATOM 746 N N . VAL A 1 90 ? -17.450 7.906 11.520 1.00 94.31 90 VAL A N 1
ATOM 747 C CA . VAL A 1 90 ? -17.026 7.934 12.935 1.00 94.31 90 VAL A CA 1
ATOM 748 C C . VAL A 1 90 ? -18.182 8.048 13.934 1.00 94.31 90 VAL A C 1
ATOM 750 O O . VAL A 1 90 ? -17.965 7.829 15.123 1.00 94.31 90 VAL A O 1
ATOM 753 N N . GLN A 1 91 ? -19.395 8.390 13.488 1.00 91.38 91 GLN A N 1
ATOM 754 C CA . GLN A 1 91 ? -20.588 8.430 14.345 1.00 91.38 91 GLN A CA 1
ATOM 755 C C . GLN A 1 91 ? -21.048 7.036 14.799 1.00 91.38 91 GLN A C 1
ATOM 757 O O . GLN A 1 91 ? -21.734 6.920 15.818 1.00 91.38 91 GLN A O 1
ATOM 762 N N . GLU A 1 92 ? -20.665 5.979 14.081 1.00 85.94 92 GLU A N 1
ATOM 763 C CA . GLU A 1 92 ? -21.019 4.613 14.453 1.00 85.94 92 GLU A CA 1
ATOM 764 C C . GLU A 1 92 ? -20.128 4.109 15.591 1.00 85.94 92 GLU A C 1
ATOM 766 O O . GLU A 1 92 ? -18.913 3.966 15.462 1.00 85.94 92 GLU A O 1
ATOM 771 N N . ASN A 1 93 ? -20.756 3.848 16.737 1.00 87.00 93 ASN A N 1
ATOM 772 C CA . ASN A 1 93 ? -20.086 3.448 17.966 1.00 87.00 93 ASN A CA 1
ATOM 773 C C . ASN A 1 93 ? -20.660 2.125 18.477 1.00 87.00 93 ASN A C 1
ATOM 775 O O . ASN A 1 93 ? -21.829 1.805 18.270 1.00 87.00 93 ASN A O 1
ATOM 779 N N . THR A 1 94 ? -19.840 1.374 19.204 1.00 88.12 94 THR A N 1
ATOM 780 C CA . THR A 1 94 ? -20.249 0.148 19.903 1.00 88.12 94 THR A CA 1
ATOM 781 C C . THR A 1 94 ? -19.851 0.224 21.377 1.00 88.12 94 THR A C 1
ATOM 783 O O . THR A 1 94 ? -19.179 1.161 21.809 1.00 88.12 94 THR A O 1
ATOM 786 N N . ASN A 1 95 ? -20.204 -0.798 22.161 1.00 85.38 95 ASN A N 1
ATOM 787 C CA . ASN A 1 95 ? -19.775 -0.917 23.561 1.00 85.38 95 ASN A CA 1
ATOM 788 C C . ASN A 1 95 ? -18.245 -1.065 23.731 1.00 85.38 95 ASN A C 1
ATOM 790 O O . ASN A 1 95 ? -17.713 -0.896 24.835 1.00 85.38 95 ASN A O 1
ATOM 794 N N . ASP A 1 96 ? -17.530 -1.414 22.660 1.00 87.88 96 ASP A N 1
ATOM 795 C CA . ASP A 1 96 ? -16.098 -1.712 22.697 1.00 87.88 96 ASP A CA 1
ATOM 796 C C . ASP A 1 96 ? -15.229 -0.595 22.126 1.00 87.88 96 ASP A C 1
ATOM 798 O O . ASP A 1 96 ? -14.107 -0.392 22.601 1.00 87.88 96 ASP A O 1
ATOM 802 N N . ILE A 1 97 ? -15.746 0.146 21.149 1.00 93.94 97 ILE A N 1
ATOM 803 C CA . ILE A 1 97 ? -15.014 1.199 20.454 1.00 93.94 97 ILE A CA 1
ATOM 804 C C . ILE A 1 97 ? -15.941 2.342 20.045 1.00 93.94 97 ILE A C 1
ATOM 806 O O . ILE A 1 97 ? -17.048 2.118 19.553 1.00 93.94 97 ILE A O 1
ATOM 810 N N . SER A 1 98 ? -15.451 3.566 20.228 1.00 95.81 98 SER A N 1
ATOM 811 C CA . SER A 1 98 ? -16.018 4.776 19.638 1.00 95.81 98 SER A CA 1
ATOM 812 C C . SER A 1 98 ? -14.961 5.597 18.913 1.00 95.81 98 SER A C 1
ATOM 814 O O . SER A 1 98 ? -13.768 5.425 19.168 1.00 95.81 98 SER A O 1
ATOM 816 N N . MET A 1 99 ? -15.364 6.482 18.002 1.00 97.12 99 MET A N 1
ATOM 817 C CA . MET A 1 99 ? -14.432 7.308 17.229 1.00 97.12 99 MET A CA 1
ATOM 818 C C . MET A 1 99 ? -14.835 8.775 17.203 1.00 97.12 99 MET A C 1
ATOM 820 O O . MET A 1 99 ? -15.993 9.141 17.366 1.00 97.12 99 MET A O 1
ATOM 824 N N . LYS A 1 100 ? -13.839 9.632 16.988 1.00 96.69 100 LYS A N 1
ATOM 825 C CA . LYS A 1 100 ? -14.050 11.028 16.618 1.00 96.69 100 LYS A CA 1
ATOM 826 C C . LYS A 1 100 ? -12.938 11.506 15.701 1.00 96.69 100 LYS A C 1
ATOM 828 O O . LYS A 1 100 ? -11.798 11.050 15.807 1.00 96.69 100 LYS A O 1
ATOM 833 N N . ILE A 1 101 ? -13.265 12.459 14.845 1.00 97.94 101 ILE A N 1
ATOM 834 C CA . ILE A 1 101 ? -12.272 13.184 14.057 1.00 97.94 101 ILE A CA 1
ATOM 835 C C . ILE A 1 101 ? -11.574 14.189 14.978 1.00 97.94 101 ILE A C 1
ATOM 837 O O . ILE A 1 101 ? -12.218 14.876 15.768 1.00 97.94 101 ILE A O 1
ATOM 841 N N . ASP A 1 102 ? -10.249 14.232 14.900 1.00 97.81 102 ASP A N 1
ATOM 842 C CA . ASP A 1 102 ? -9.415 15.211 15.599 1.00 97.81 102 ASP A CA 1
ATOM 843 C C . ASP A 1 102 ? -9.131 16.414 14.698 1.00 97.81 102 ASP A C 1
ATOM 845 O O . ASP A 1 102 ? -9.361 17.559 15.073 1.00 97.81 102 ASP A O 1
ATOM 849 N N . TYR A 1 103 ? -8.703 16.150 13.461 1.00 96.75 103 TYR A N 1
ATOM 850 C CA . TYR A 1 103 ? -8.590 17.167 12.422 1.00 96.75 103 TYR A CA 1
ATOM 851 C C . TYR A 1 103 ? -8.716 16.558 11.029 1.00 96.75 103 TYR A C 1
ATOM 853 O O . TYR A 1 103 ? -8.424 15.379 10.815 1.00 96.75 103 TYR A O 1
ATOM 861 N N . ILE A 1 104 ? -9.059 17.412 10.064 1.00 96.12 104 ILE A N 1
ATOM 862 C CA . ILE A 1 104 ? -8.953 17.151 8.627 1.00 96.12 104 ILE A CA 1
ATOM 863 C C . ILE A 1 104 ? -8.284 18.371 8.003 1.00 96.12 104 ILE A C 1
ATOM 865 O O . ILE A 1 104 ? -8.727 19.499 8.211 1.00 96.12 104 ILE A O 1
ATOM 869 N N . LYS A 1 105 ? -7.203 18.162 7.252 1.00 92.75 105 LYS A N 1
ATOM 870 C CA . LYS A 1 105 ? -6.471 19.243 6.588 1.00 92.75 105 LYS A CA 1
ATOM 871 C C . LYS A 1 105 ? -6.062 18.869 5.175 1.00 92.75 105 LYS A C 1
ATOM 873 O O . LYS A 1 105 ? -5.647 17.740 4.913 1.00 92.75 105 LYS A O 1
ATOM 878 N N . LYS A 1 106 ? -6.124 19.852 4.280 1.00 89.38 106 LYS A N 1
ATOM 879 C CA . LYS A 1 106 ? -5.502 19.768 2.962 1.00 89.38 106 LYS A CA 1
ATOM 880 C C . LYS A 1 106 ? -4.003 20.029 3.117 1.00 89.38 106 LYS A C 1
ATOM 882 O O . LYS A 1 106 ? -3.595 20.978 3.782 1.00 89.38 106 LYS A O 1
ATOM 887 N N . LYS A 1 107 ? -3.192 19.169 2.523 1.00 82.50 107 LYS A N 1
ATOM 888 C CA . LYS A 1 107 ? -1.752 19.309 2.353 1.00 82.50 107 LYS A CA 1
ATOM 889 C C . LYS A 1 107 ? -1.465 19.431 0.863 1.00 82.50 107 LYS A C 1
ATOM 891 O O . LYS A 1 107 ? -2.060 18.730 0.045 1.00 82.50 107 LYS A O 1
ATOM 896 N N . GLN A 1 108 ? -0.560 20.326 0.511 1.00 70.69 108 GLN A N 1
ATOM 897 C CA . GLN A 1 108 ? 0.017 20.318 -0.821 1.00 70.69 108 GLN A CA 1
ATOM 898 C C . GLN A 1 108 ? 1.163 19.309 -0.802 1.00 70.69 108 GLN A C 1
ATOM 900 O O . GLN A 1 108 ? 2.056 19.410 0.035 1.00 70.69 108 GLN A O 1
ATOM 905 N N . ASP A 1 109 ? 1.076 18.305 -1.663 1.00 62.59 109 ASP A N 1
ATOM 906 C CA . ASP A 1 109 ? 2.181 17.404 -1.959 1.00 62.59 109 ASP A CA 1
ATOM 907 C C . ASP A 1 109 ? 2.558 17.660 -3.416 1.00 62.59 109 ASP A C 1
ATOM 909 O O . ASP A 1 109 ? 1.702 17.574 -4.301 1.00 62.59 109 ASP A O 1
ATOM 913 N N . HIS A 1 110 ? 3.812 18.044 -3.645 1.00 52.09 110 HIS A N 1
ATOM 914 C CA . HIS A 1 110 ? 4.319 18.367 -4.974 1.00 52.09 110 HIS A CA 1
ATOM 915 C C . HIS A 1 110 ? 4.258 17.160 -5.920 1.00 52.09 110 HIS A C 1
ATOM 917 O O . HIS A 1 110 ? 4.100 17.365 -7.120 1.00 52.09 110 HIS A O 1
ATOM 923 N N . LYS A 1 111 ? 4.308 15.928 -5.389 1.00 55.41 111 LYS A N 1
ATOM 924 C CA . LYS A 1 111 ? 4.248 14.690 -6.181 1.00 55.41 111 LYS A CA 1
ATOM 925 C C . LYS A 1 111 ? 2.812 14.264 -6.510 1.00 55.41 111 LYS A C 1
ATOM 927 O O . LYS A 1 111 ? 2.479 14.016 -7.662 1.00 55.41 111 LYS A O 1
ATOM 932 N N . HIS A 1 112 ? 1.910 14.286 -5.528 1.00 56.44 112 HIS A N 1
ATOM 933 C CA . HIS A 1 112 ? 0.536 13.771 -5.677 1.00 56.44 112 HIS A CA 1
ATOM 934 C C . HIS A 1 112 ? -0.519 14.842 -6.013 1.00 56.44 112 HIS A C 1
ATOM 936 O O . HIS A 1 112 ? -1.719 14.613 -5.857 1.00 56.44 112 HIS A O 1
ATOM 942 N N . LYS A 1 113 ? -0.075 16.023 -6.468 1.00 53.66 113 LYS A N 1
ATOM 943 C CA . LYS A 1 113 ? -0.840 17.249 -6.778 1.00 53.66 113 LYS A CA 1
ATOM 944 C C . LYS A 1 113 ? -1.627 17.845 -5.599 1.00 53.66 113 LYS A C 1
ATOM 946 O O . LYS A 1 113 ? -1.516 19.047 -5.389 1.00 53.66 113 LYS A O 1
ATOM 951 N N . PHE A 1 114 ? -2.366 17.066 -4.803 1.00 66.00 114 PHE A N 1
ATOM 952 C CA . PHE A 1 114 ? -2.979 17.472 -3.530 1.00 66.00 114 PHE A CA 1
ATOM 953 C C . PHE A 1 114 ? -3.276 16.253 -2.636 1.00 66.00 114 PHE A C 1
ATOM 955 O O . PHE A 1 114 ? -3.793 15.240 -3.099 1.00 66.00 114 PHE A O 1
ATOM 962 N N . LEU A 1 115 ? -3.019 16.388 -1.334 1.00 84.25 115 LEU A N 1
ATOM 963 C CA . LEU A 1 115 ? -3.251 15.371 -0.306 1.00 84.25 115 LEU A CA 1
ATOM 964 C C . LEU A 1 115 ? -4.295 15.886 0.695 1.00 84.25 115 LEU A C 1
ATOM 966 O O . LEU A 1 115 ? -4.168 16.997 1.202 1.00 84.25 115 LEU A O 1
ATOM 970 N N . ILE A 1 116 ? -5.307 15.093 1.049 1.00 93.31 116 ILE A N 1
ATOM 971 C CA . ILE A 1 116 ? -6.111 15.353 2.260 1.00 93.31 116 ILE A CA 1
ATOM 972 C C . ILE A 1 116 ? -5.618 14.404 3.349 1.00 93.31 116 ILE A C 1
ATOM 974 O O . ILE A 1 116 ? -5.432 13.216 3.106 1.00 93.31 116 ILE A O 1
ATOM 978 N N . GLN A 1 117 ? -5.389 14.919 4.554 1.00 95.19 117 GLN A N 1
ATOM 979 C CA . GLN A 1 117 ? -5.016 14.114 5.712 1.00 95.19 117 GLN A CA 1
ATOM 980 C C . GLN A 1 117 ? -6.020 14.331 6.839 1.00 95.19 117 GLN A C 1
ATOM 982 O O . GLN A 1 117 ? -6.263 15.467 7.247 1.00 95.19 117 GLN A O 1
ATOM 987 N N . ALA A 1 118 ? -6.529 13.233 7.383 1.00 96.81 118 ALA A N 1
ATOM 988 C CA . ALA A 1 118 ? -7.353 13.215 8.578 1.00 96.81 118 ALA A CA 1
ATOM 989 C C . ALA A 1 118 ? -6.640 12.478 9.715 1.00 96.81 118 ALA A C 1
ATOM 991 O O . ALA A 1 118 ? -5.892 11.525 9.484 1.00 96.81 118 ALA A O 1
ATOM 992 N N . GLN A 1 119 ? -6.898 12.906 10.945 1.00 97.75 119 GLN A N 1
ATOM 993 C CA . GLN A 1 119 ? -6.588 12.135 12.141 1.00 97.75 119 GLN A CA 1
ATOM 994 C C . GLN A 1 119 ? -7.888 11.766 12.836 1.00 97.75 119 GLN A C 1
ATOM 996 O O . GLN A 1 119 ? -8.718 12.628 13.123 1.00 97.75 119 GLN A O 1
ATOM 1001 N N . VAL A 1 120 ? -8.039 10.478 13.120 1.00 98.00 120 VAL A N 1
ATOM 1002 C CA . VAL A 1 120 ? -9.156 9.932 13.885 1.00 98.00 120 VAL A CA 1
ATOM 1003 C C . VAL A 1 120 ? -8.612 9.435 15.216 1.00 98.00 120 VAL A C 1
ATOM 1005 O O . VAL A 1 120 ? -7.564 8.791 15.272 1.00 98.00 120 VAL A O 1
ATOM 1008 N N . ILE A 1 121 ? -9.317 9.741 16.302 1.00 98.00 121 ILE A N 1
ATOM 1009 C CA . ILE A 1 121 ? -9.030 9.209 17.632 1.00 98.00 121 ILE A CA 1
ATOM 1010 C C . ILE A 1 121 ? -10.107 8.183 17.953 1.00 98.00 121 ILE A C 1
ATOM 1012 O O . ILE A 1 121 ? -11.249 8.542 18.247 1.00 98.00 121 ILE A O 1
ATOM 1016 N N . ALA A 1 122 ? -9.726 6.909 17.939 1.00 97.31 122 ALA A N 1
ATOM 1017 C CA . ALA A 1 122 ? -10.555 5.853 18.490 1.00 97.31 122 ALA A CA 1
ATOM 1018 C C . ALA A 1 122 ? -10.412 5.808 20.015 1.00 97.31 122 ALA A C 1
ATOM 1020 O O . ALA A 1 122 ? -9.332 6.026 20.568 1.00 97.31 122 ALA A O 1
ATOM 1021 N N . LYS A 1 123 ? -11.499 5.496 20.711 1.00 96.38 123 LYS A N 1
ATOM 1022 C CA . LYS A 1 123 ? -11.520 5.205 22.138 1.00 96.38 123 LYS A CA 1
ATOM 1023 C C . LYS A 1 123 ? -11.921 3.748 22.316 1.00 96.38 123 LYS A C 1
ATOM 1025 O O . LYS A 1 123 ? -13.066 3.392 22.066 1.00 96.38 123 LYS A O 1
ATOM 1030 N N . ILE A 1 124 ? -10.979 2.922 22.761 1.00 94.69 124 ILE A N 1
ATOM 1031 C CA . ILE A 1 124 ? -11.222 1.515 23.101 1.00 94.69 124 ILE A CA 1
ATOM 1032 C C . ILE A 1 124 ? -11.184 1.421 24.624 1.00 94.69 124 ILE A C 1
ATOM 1034 O O . ILE A 1 124 ? -10.130 1.598 25.243 1.00 94.69 124 ILE A O 1
ATOM 1038 N N . LYS A 1 125 ? -12.353 1.225 25.241 1.00 87.81 125 LYS A N 1
ATOM 1039 C CA . LYS A 1 125 ? -12.566 1.401 26.691 1.00 87.81 125 LYS A CA 1
ATOM 1040 C C . LYS A 1 125 ? -12.055 2.770 27.178 1.00 87.81 125 LYS A C 1
ATOM 1042 O O . LYS A 1 125 ? -12.668 3.792 26.884 1.00 87.81 125 LYS A O 1
ATOM 1047 N N . HIS A 1 126 ? -10.955 2.823 27.925 1.00 84.88 126 HIS A N 1
ATOM 1048 C CA . HIS A 1 126 ? -10.362 4.060 28.458 1.00 84.88 126 HIS A CA 1
ATOM 1049 C C . HIS A 1 126 ? -9.138 4.546 27.661 1.00 84.88 126 HIS A C 1
ATOM 1051 O O . HIS A 1 126 ? -8.620 5.626 27.937 1.00 84.88 126 HIS A O 1
ATOM 1057 N N . MET A 1 127 ? -8.685 3.790 26.657 1.00 93.12 127 MET A N 1
ATOM 1058 C CA . MET A 1 127 ? -7.488 4.109 25.877 1.00 93.12 127 MET A CA 1
ATOM 1059 C C . MET A 1 127 ? -7.838 4.916 24.625 1.00 93.12 127 MET A C 1
ATOM 1061 O O . MET A 1 127 ? -8.770 4.567 23.901 1.00 93.12 127 MET A O 1
ATOM 1065 N N . LYS A 1 128 ? -7.069 5.978 24.355 1.00 96.12 128 LYS A N 1
ATOM 1066 C CA . LYS A 1 128 ? -7.156 6.774 23.122 1.00 96.12 128 LYS A CA 1
ATOM 1067 C C . LYS A 1 128 ? -6.126 6.271 22.119 1.00 96.12 128 LYS A C 1
ATOM 1069 O O . LYS A 1 128 ? -4.938 6.248 22.426 1.00 96.12 128 LYS A O 1
ATOM 1074 N N . ILE A 1 129 ? -6.586 5.901 20.934 1.00 97.31 129 ILE A N 1
ATOM 1075 C CA . ILE A 1 129 ? -5.790 5.290 19.876 1.00 97.31 129 ILE A CA 1
ATOM 1076 C C . ILE A 1 129 ? -5.908 6.168 18.623 1.00 97.31 129 ILE A C 1
ATOM 1078 O O . ILE A 1 129 ? -6.902 6.069 17.899 1.00 97.31 129 ILE A O 1
ATOM 1082 N N . PRO A 1 130 ? -4.950 7.079 18.384 1.00 97.25 130 PRO A N 1
ATOM 1083 C CA . PRO A 1 130 ? -4.944 7.889 17.176 1.00 97.25 130 PRO A CA 1
ATOM 1084 C C . PRO A 1 130 ? -4.485 7.068 15.964 1.00 97.25 130 PRO A C 1
ATOM 1086 O O . PRO A 1 130 ? -3.570 6.243 16.054 1.00 97.25 130 PRO A O 1
ATOM 1089 N N . PHE A 1 131 ? -5.082 7.330 14.807 1.00 97.38 131 PHE A N 1
ATOM 1090 C CA . PHE A 1 131 ? -4.584 6.854 13.520 1.00 97.38 131 PHE A CA 1
ATOM 1091 C C . PHE A 1 131 ? -4.814 7.894 12.424 1.00 97.38 131 PHE A C 1
ATOM 1093 O O . PHE A 1 131 ? -5.671 8.774 12.534 1.00 97.38 131 PHE A O 1
ATOM 1100 N N . ILE A 1 132 ? -3.999 7.799 11.375 1.00 96.94 132 ILE A N 1
ATOM 1101 C CA . ILE A 1 132 ? -4.002 8.728 10.248 1.00 96.94 132 ILE A CA 1
ATOM 1102 C C . ILE A 1 132 ? -4.702 8.088 9.055 1.00 96.94 132 ILE A C 1
ATOM 1104 O O . ILE A 1 132 ? -4.512 6.902 8.780 1.00 96.94 132 ILE A O 1
ATOM 1108 N N . ILE A 1 133 ? -5.469 8.904 8.337 1.00 97.06 133 ILE A N 1
ATOM 1109 C CA . ILE A 1 133 ? -6.038 8.579 7.032 1.00 97.06 133 ILE A CA 1
ATOM 1110 C C . ILE A 1 133 ? -5.505 9.594 6.020 1.00 97.06 133 ILE A C 1
ATOM 1112 O O . ILE A 1 133 ? -5.543 10.801 6.272 1.00 97.06 133 ILE A O 1
ATOM 1116 N N . LYS A 1 134 ? -5.001 9.115 4.886 1.00 95.31 134 LYS A N 1
ATOM 1117 C CA . LYS A 1 134 ? -4.528 9.935 3.768 1.00 95.31 134 LYS A CA 1
ATOM 1118 C C . LYS A 1 134 ? -5.377 9.675 2.529 1.00 95.31 134 LYS A C 1
ATOM 1120 O O . LYS A 1 134 ? -5.698 8.527 2.234 1.00 95.31 134 LYS A O 1
ATOM 1125 N N . PHE A 1 135 ? -5.686 10.733 1.791 1.00 93.62 135 PHE A N 1
ATOM 1126 C CA . PHE A 1 135 ? -6.422 10.672 0.532 1.00 93.62 135 PHE A CA 1
ATOM 1127 C C . PHE A 1 135 ? -5.580 11.280 -0.586 1.00 93.62 135 PHE A C 1
ATOM 1129 O O . PHE A 1 135 ? -5.305 12.484 -0.578 1.00 93.62 135 PHE A O 1
ATOM 1136 N N . PHE A 1 136 ? -5.191 10.437 -1.533 1.00 89.69 136 PHE A N 1
ATOM 1137 C CA . PHE A 1 136 ? -4.447 10.786 -2.734 1.00 89.69 136 PHE A CA 1
ATOM 1138 C C . PHE A 1 136 ? -5.429 11.098 -3.860 1.00 89.69 136 PHE A C 1
ATOM 1140 O O . PHE A 1 136 ? -6.307 10.290 -4.173 1.00 89.69 136 PHE A O 1
ATOM 1147 N N . ILE A 1 137 ? -5.310 12.289 -4.441 1.00 88.19 137 ILE A N 1
ATOM 1148 C CA . ILE A 1 137 ? -6.286 12.802 -5.401 1.00 88.19 137 ILE A CA 1
ATOM 1149 C C . ILE A 1 137 ? -5.865 12.420 -6.818 1.00 88.19 137 ILE A C 1
ATOM 1151 O O . ILE A 1 137 ? -4.809 12.823 -7.298 1.00 88.19 137 ILE A O 1
ATOM 1155 N N . ILE A 1 138 ? -6.729 11.685 -7.513 1.00 83.50 138 ILE A N 1
ATOM 1156 C CA . ILE A 1 138 ? -6.519 11.247 -8.893 1.00 83.50 138 ILE A CA 1
ATOM 1157 C C . ILE A 1 138 ? -7.363 12.106 -9.837 1.00 83.50 138 ILE A C 1
ATOM 1159 O O . ILE A 1 138 ? -8.585 12.149 -9.712 1.00 83.50 138 ILE A O 1
ATOM 1163 N N . GLN A 1 139 ? -6.715 12.788 -10.785 1.00 71.25 139 GLN A N 1
ATOM 1164 C CA . GLN A 1 139 ? -7.379 13.726 -11.702 1.00 71.25 139 GLN A CA 1
ATOM 1165 C C . GLN A 1 139 ? -8.048 13.019 -12.895 1.00 71.25 139 GLN A C 1
ATOM 1167 O O . GLN A 1 139 ? -9.256 13.149 -13.056 1.00 71.25 139 GLN A O 1
ATOM 1172 N N . ASP A 1 140 ? -7.313 12.187 -13.647 1.00 59.47 140 ASP A N 1
ATOM 1173 C CA . ASP A 1 140 ? -7.762 11.709 -14.975 1.00 59.47 140 ASP A CA 1
ATOM 1174 C C . ASP A 1 140 ? -7.565 10.200 -15.221 1.00 59.47 140 ASP A C 1
ATOM 1176 O O . ASP A 1 140 ? -7.571 9.708 -16.359 1.00 59.47 140 ASP A O 1
ATOM 1180 N N . ARG A 1 141 ? -7.366 9.415 -14.157 1.00 61.69 141 ARG A N 1
ATOM 1181 C CA . ARG A 1 141 ? -7.265 7.951 -14.266 1.00 61.69 141 ARG A CA 1
ATOM 1182 C C . ARG A 1 141 ? -8.593 7.302 -13.892 1.00 61.69 141 ARG A C 1
ATOM 1184 O O . ARG A 1 141 ? -9.266 7.711 -12.949 1.00 61.69 141 ARG A O 1
ATOM 1191 N N . VAL A 1 142 ? -8.962 6.259 -14.637 1.00 58.28 142 VAL A N 1
ATOM 1192 C CA . VAL A 1 142 ? -10.035 5.351 -14.222 1.00 58.28 142 VAL A CA 1
ATOM 1193 C C . VAL A 1 142 ? -9.556 4.665 -12.949 1.00 58.28 142 VAL A C 1
ATOM 1195 O O . VAL A 1 142 ? -8.512 4.011 -12.973 1.00 58.28 142 VAL A O 1
ATOM 1198 N N . LEU A 1 143 ? -10.307 4.815 -11.858 1.00 61.97 143 LEU A N 1
ATOM 1199 C CA . LEU A 1 143 ? -10.071 4.074 -10.623 1.00 61.97 143 LEU A CA 1
ATOM 1200 C C . LEU A 1 143 ? -10.285 2.585 -10.916 1.00 61.97 143 LEU A C 1
ATOM 1202 O O . LEU A 1 143 ? -11.408 2.086 -10.913 1.00 61.97 143 LEU A O 1
ATOM 1206 N N . LYS A 1 144 ? -9.204 1.872 -11.239 1.00 69.00 144 LYS A N 1
ATOM 1207 C CA . LYS A 1 144 ? -9.232 0.419 -11.413 1.00 69.00 144 LYS A CA 1
ATOM 1208 C C . LYS A 1 144 ? -9.197 -0.219 -10.027 1.00 69.00 144 LYS A C 1
ATOM 1210 O O . LYS A 1 144 ? -8.137 -0.587 -9.528 1.00 69.00 144 LYS A O 1
ATOM 1215 N N . SER A 1 145 ? -10.364 -0.333 -9.404 1.00 79.69 145 SER A N 1
ATOM 1216 C CA . SER A 1 145 ? -10.513 -1.058 -8.149 1.00 79.69 145 SER A CA 1
ATOM 1217 C C . SER A 1 145 ? -10.762 -2.547 -8.392 1.00 79.69 145 SER A C 1
ATOM 1219 O O . SER A 1 145 ? -11.183 -2.997 -9.464 1.00 79.69 145 SER A O 1
ATOM 1221 N N . LYS A 1 146 ? -10.438 -3.347 -7.387 1.00 84.94 146 LYS A N 1
ATOM 1222 C CA . LYS A 1 146 ? -10.869 -4.729 -7.252 1.00 84.94 146 LYS A CA 1
ATOM 1223 C C . LYS A 1 146 ? -11.459 -4.879 -5.862 1.00 84.94 146 LYS A C 1
ATOM 1225 O O . LYS A 1 146 ? -10.955 -4.297 -4.900 1.00 84.94 146 LYS A O 1
ATOM 1230 N N . GLU A 1 147 ? -12.499 -5.689 -5.775 1.00 89.50 147 GLU A N 1
ATOM 1231 C CA . GLU A 1 147 ? -13.017 -6.132 -4.496 1.00 89.50 147 GLU A CA 1
ATOM 1232 C C . GLU A 1 147 ? -11.927 -6.892 -3.724 1.00 89.50 147 GLU A C 1
ATOM 1234 O O . GLU A 1 147 ? -11.320 -7.840 -4.236 1.00 89.50 147 GLU A O 1
ATOM 1239 N N . PHE A 1 148 ? -11.645 -6.443 -2.504 1.00 90.88 148 PHE A N 1
ATOM 1240 C CA . PHE A 1 148 ? -10.700 -7.065 -1.590 1.00 90.88 148 PHE A CA 1
ATOM 1241 C C . PHE A 1 148 ? -11.433 -7.496 -0.323 1.00 90.88 148 PHE A C 1
ATOM 1243 O O . PHE A 1 148 ? -12.050 -6.681 0.361 1.00 90.88 148 PHE A O 1
ATOM 1250 N N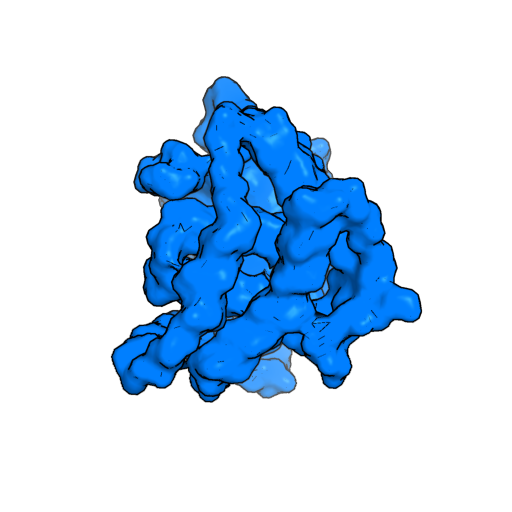 . ILE A 1 149 ? -11.343 -8.788 -0.010 1.00 92.44 149 ILE A N 1
ATOM 1251 C CA . ILE A 1 149 ? -11.859 -9.348 1.236 1.00 92.44 149 ILE A CA 1
ATOM 1252 C C . ILE A 1 149 ? -10.867 -8.998 2.345 1.00 92.44 149 ILE A C 1
ATOM 1254 O O . ILE A 1 149 ? -9.816 -9.623 2.475 1.00 92.44 149 ILE A O 1
ATOM 1258 N N . TYR A 1 150 ? -11.203 -7.982 3.130 1.00 92.38 150 TYR A N 1
ATOM 1259 C CA . TYR A 1 150 ? -10.404 -7.526 4.253 1.00 92.38 150 TYR A CA 1
ATOM 1260 C C . TYR A 1 150 ? -10.563 -8.501 5.435 1.00 92.38 150 TYR A C 1
ATOM 1262 O O . TYR A 1 150 ? -11.698 -8.762 5.861 1.00 92.38 150 TYR A O 1
ATOM 1270 N N . PRO A 1 151 ? -9.467 -9.065 5.975 1.00 90.88 151 PRO A N 1
ATOM 1271 C CA . PRO A 1 151 ? -9.551 -10.039 7.057 1.00 90.88 151 PRO A CA 1
ATOM 1272 C C . PRO A 1 151 ? -9.855 -9.368 8.398 1.00 90.88 151 PRO A C 1
ATOM 1274 O O . PRO A 1 151 ? -9.433 -8.239 8.657 1.00 90.88 151 PRO A O 1
ATOM 1277 N N . SER A 1 152 ? -10.535 -10.091 9.291 1.00 89.94 152 SER A N 1
ATOM 1278 C CA . SER A 1 152 ? -10.659 -9.640 10.678 1.00 89.94 152 SER A CA 1
ATOM 1279 C C . SER A 1 152 ? -9.387 -9.903 11.463 1.00 89.94 152 SER A C 1
ATOM 1281 O O . SER A 1 152 ? -8.799 -10.982 11.382 1.00 89.94 152 SER A O 1
ATOM 1283 N N . LEU A 1 153 ? -9.037 -8.963 12.332 1.00 87.25 153 LEU A N 1
ATOM 1284 C CA . LEU A 1 153 ? -7.937 -9.093 13.269 1.00 87.25 153 LEU A CA 1
ATOM 1285 C C . LEU A 1 153 ? -8.221 -10.107 14.388 1.00 87.25 153 LEU A C 1
ATOM 1287 O O . LEU A 1 153 ? -7.281 -10.719 14.889 1.00 87.25 153 LEU A O 1
ATOM 1291 N N . ILE A 1 154 ? -9.482 -10.265 14.817 1.00 83.75 154 ILE A N 1
ATOM 1292 C CA . ILE A 1 154 ? -9.845 -11.089 15.990 1.00 83.75 154 ILE A CA 1
ATOM 1293 C C . ILE A 1 154 ? -10.659 -12.325 15.597 1.00 83.75 154 ILE A C 1
ATOM 1295 O O . ILE A 1 154 ? -10.433 -13.412 16.133 1.00 83.75 154 ILE A O 1
ATOM 1299 N N . LYS A 1 155 ? -11.634 -12.185 14.694 1.00 82.44 155 LYS A N 1
ATOM 1300 C CA . LYS A 1 155 ? -12.578 -13.259 14.362 1.00 82.44 155 LYS A CA 1
ATOM 1301 C C . LYS A 1 155 ? -12.290 -13.808 12.969 1.00 82.44 155 LYS A C 1
ATOM 1303 O O . LYS A 1 155 ? -12.712 -13.224 11.981 1.00 82.44 155 LYS A O 1
ATOM 1308 N N . LYS A 1 156 ? -11.652 -14.979 12.887 1.00 71.06 156 LYS A N 1
ATOM 1309 C CA . LYS A 1 156 ? -11.221 -15.593 11.612 1.00 71.06 156 LYS A CA 1
ATOM 1310 C C . LYS A 1 156 ? -12.308 -15.712 10.523 1.00 71.06 156 LYS A C 1
ATOM 1312 O O . LYS A 1 156 ? -11.958 -15.726 9.353 1.00 71.06 156 LYS A O 1
ATOM 1317 N N . ASN A 1 157 ? -13.595 -15.728 10.885 1.00 73.94 157 ASN A N 1
ATOM 1318 C CA . ASN A 1 157 ? -14.719 -15.856 9.942 1.00 73.94 157 ASN A CA 1
ATOM 1319 C C . ASN A 1 157 ? -15.545 -14.563 9.768 1.00 73.94 157 ASN A C 1
ATOM 1321 O O . ASN A 1 157 ? -16.676 -14.625 9.302 1.00 73.94 157 ASN A O 1
ATOM 1325 N N . ASP A 1 158 ? -15.026 -13.407 10.188 1.00 85.44 158 ASP A N 1
ATOM 1326 C CA . ASP A 1 158 ? -15.738 -12.120 10.164 1.00 85.44 158 ASP A CA 1
ATOM 1327 C C . ASP A 1 158 ? -15.052 -11.130 9.206 1.00 85.44 158 ASP A C 1
ATOM 1329 O O . ASP A 1 158 ? -14.523 -10.102 9.623 1.00 85.44 158 ASP A O 1
ATOM 1333 N N . SER A 1 159 ? -14.980 -11.454 7.916 1.00 89.94 159 SER A N 1
ATOM 1334 C CA . SER A 1 159 ? -14.398 -10.568 6.900 1.00 89.94 159 SER A CA 1
ATOM 1335 C C . SER A 1 159 ? -15.435 -9.613 6.301 1.00 89.94 159 SER A C 1
ATOM 1337 O O . SER A 1 159 ? -16.644 -9.785 6.455 1.00 89.94 159 SER A O 1
ATOM 1339 N N . PHE A 1 160 ? -14.957 -8.580 5.613 1.00 93.38 160 PHE A N 1
ATOM 1340 C CA . PHE A 1 160 ? -15.801 -7.653 4.862 1.00 93.38 160 PHE A CA 1
ATOM 1341 C C . PHE A 1 160 ? -15.104 -7.229 3.573 1.00 93.38 160 PHE A C 1
ATOM 1343 O O . PHE A 1 160 ? -13.897 -7.395 3.413 1.00 93.38 160 PHE A O 1
ATOM 1350 N N . SER A 1 161 ? -15.878 -6.704 2.635 1.00 93.31 161 SER A N 1
ATOM 1351 C CA . SER A 1 161 ? -15.392 -6.328 1.313 1.00 93.31 161 SER A CA 1
ATOM 1352 C C . SER A 1 161 ? -15.083 -4.836 1.244 1.00 93.31 161 SER A C 1
ATOM 1354 O O . SER A 1 161 ? -15.907 -4.014 1.639 1.00 93.31 161 SER A O 1
ATOM 1356 N N . VAL A 1 162 ? -13.911 -4.478 0.725 1.00 93.69 162 VAL A N 1
ATOM 1357 C CA . VAL A 1 162 ? -13.535 -3.091 0.427 1.00 93.69 162 VAL A CA 1
ATOM 1358 C C . VAL A 1 162 ? -13.057 -2.959 -1.009 1.00 93.69 162 VAL A C 1
ATOM 1360 O O . VAL A 1 162 ? -12.422 -3.858 -1.562 1.00 93.69 162 VAL A O 1
ATOM 1363 N N . SER A 1 163 ? -13.309 -1.798 -1.602 1.00 93.31 163 SER A N 1
ATOM 1364 C CA . SER A 1 163 ? -12.712 -1.422 -2.878 1.00 93.31 163 SER A CA 1
ATOM 1365 C C . SER A 1 163 ? -11.230 -1.100 -2.671 1.00 93.31 163 SER A C 1
ATOM 1367 O O . SER A 1 163 ? -10.884 -0.250 -1.854 1.00 93.31 163 SER A O 1
ATOM 1369 N N . SER A 1 164 ? -10.333 -1.794 -3.377 1.00 93.62 164 SER A N 1
ATOM 1370 C CA . SER A 1 164 ? -8.878 -1.639 -3.233 1.00 93.62 164 SER A CA 1
ATOM 1371 C C . SER A 1 164 ? -8.168 -1.637 -4.585 1.00 93.62 164 SER A C 1
ATOM 1373 O O . SER A 1 164 ? -8.653 -2.228 -5.551 1.00 93.62 164 SER A O 1
ATOM 1375 N N . VAL A 1 165 ? -7.011 -0.976 -4.667 1.00 90.75 165 VAL A N 1
ATOM 1376 C CA . VAL A 1 165 ? -6.167 -0.985 -5.868 1.00 90.75 165 VAL A CA 1
ATOM 1377 C C . VAL A 1 165 ? -5.640 -2.405 -6.117 1.00 90.75 165 VAL A C 1
ATOM 1379 O O . VAL A 1 165 ? -5.371 -3.172 -5.186 1.00 90.75 165 VAL A O 1
ATOM 1382 N N . ARG A 1 166 ? -5.514 -2.785 -7.391 1.00 92.00 166 ARG A N 1
ATOM 1383 C CA . ARG A 1 166 ? -4.867 -4.045 -7.788 1.00 92.00 166 ARG A CA 1
ATOM 1384 C C . ARG A 1 166 ? -3.363 -3.970 -7.533 1.00 92.00 166 ARG A C 1
ATOM 1386 O O . ARG A 1 166 ? -2.753 -2.946 -7.820 1.00 92.00 166 ARG A O 1
ATOM 1393 N N . LEU A 1 167 ? -2.751 -5.057 -7.066 1.00 94.12 167 LEU A N 1
ATOM 1394 C CA . LEU A 1 167 ? -1.311 -5.078 -6.782 1.00 94.12 167 LEU A CA 1
ATOM 1395 C C . LEU A 1 167 ? -0.476 -4.820 -8.044 1.00 94.12 167 LEU A C 1
ATOM 1397 O O . LEU A 1 167 ? 0.509 -4.098 -7.976 1.00 94.12 167 LEU A O 1
ATOM 1401 N N . GLU A 1 168 ? -0.915 -5.314 -9.205 1.00 95.12 168 GLU A N 1
ATOM 1402 C CA . GLU A 1 168 ? -0.266 -5.045 -10.495 1.00 95.12 168 GLU A CA 1
ATOM 1403 C C . GLU A 1 168 ? -0.279 -3.547 -10.843 1.00 95.12 168 GLU A C 1
ATOM 1405 O O . GLU A 1 168 ? 0.679 -3.026 -11.407 1.00 95.12 168 GLU A O 1
ATOM 1410 N N . THR A 1 169 ? -1.352 -2.839 -10.472 1.00 92.25 169 THR A N 1
ATOM 1411 C CA . THR A 1 169 ? -1.443 -1.383 -10.630 1.00 92.25 169 THR A CA 1
ATOM 1412 C C . THR A 1 169 ? -0.514 -0.666 -9.661 1.00 92.25 169 THR A C 1
ATOM 1414 O O . THR A 1 169 ? 0.191 0.235 -10.095 1.00 92.25 169 THR A O 1
ATOM 1417 N N . VAL A 1 170 ? -0.449 -1.091 -8.394 1.00 93.06 170 VAL A N 1
ATOM 1418 C CA . VAL A 1 170 ? 0.492 -0.516 -7.416 1.00 93.06 170 VAL A CA 1
ATOM 1419 C C . VAL A 1 170 ? 1.936 -0.662 -7.904 1.00 93.06 170 VAL A C 1
ATOM 1421 O O . VAL A 1 170 ? 2.673 0.315 -7.908 1.00 93.06 170 VAL A O 1
ATOM 1424 N N . VAL A 1 171 ? 2.321 -1.849 -8.387 1.00 96.50 171 VAL A N 1
ATOM 1425 C CA . VAL A 1 171 ? 3.658 -2.091 -8.958 1.00 96.50 171 VAL A CA 1
ATOM 1426 C C . VAL A 1 171 ? 3.944 -1.147 -10.124 1.00 96.50 171 VAL A C 1
ATOM 1428 O O . VAL A 1 171 ? 5.000 -0.520 -10.151 1.00 96.50 171 VAL A O 1
ATOM 1431 N N . ALA A 1 172 ? 3.010 -1.016 -11.070 1.00 95.31 172 ALA A N 1
ATOM 1432 C CA . ALA A 1 172 ? 3.196 -0.147 -12.227 1.00 95.31 172 ALA A CA 1
ATOM 1433 C C . ALA A 1 172 ? 3.276 1.343 -11.845 1.00 95.31 172 ALA A C 1
ATOM 1435 O O . ALA A 1 172 ? 4.086 2.068 -12.414 1.00 95.31 172 ALA A O 1
ATOM 1436 N N . GLU A 1 173 ? 2.466 1.807 -10.887 1.00 91.62 173 GLU A N 1
ATOM 1437 C CA . GLU A 1 173 ? 2.501 3.195 -10.407 1.00 91.62 173 GLU A CA 1
ATOM 1438 C C . GLU A 1 173 ? 3.803 3.514 -9.672 1.00 91.62 173 GLU A C 1
ATOM 1440 O O . GLU A 1 173 ? 4.449 4.504 -10.007 1.00 91.62 173 GLU A O 1
ATOM 1445 N N . CYS A 1 174 ? 4.230 2.649 -8.749 1.00 94.00 174 CYS A N 1
ATOM 1446 C CA . CYS A 1 174 ? 5.515 2.795 -8.070 1.00 94.00 174 CYS A CA 1
ATOM 1447 C C . CYS A 1 174 ? 6.679 2.783 -9.068 1.00 94.00 174 CYS A C 1
ATOM 1449 O O . CYS A 1 174 ? 7.607 3.569 -8.934 1.00 94.00 174 CYS A O 1
ATOM 1451 N N . PHE A 1 175 ? 6.631 1.930 -10.095 1.00 96.38 175 PHE A N 1
ATOM 1452 C CA . PHE A 1 175 ? 7.685 1.888 -11.105 1.00 96.38 175 PHE A CA 1
ATOM 1453 C C . PHE A 1 175 ? 7.742 3.168 -11.951 1.00 96.38 175 PHE A C 1
ATOM 1455 O O . PHE A 1 175 ? 8.831 3.672 -12.215 1.00 96.38 175 PHE A O 1
ATOM 1462 N N . ILE A 1 176 ? 6.593 3.736 -12.331 1.00 93.94 176 ILE A N 1
ATOM 1463 C CA . ILE A 1 176 ? 6.557 5.043 -13.003 1.00 93.94 176 ILE A CA 1
ATOM 1464 C C . ILE A 1 176 ? 7.176 6.121 -12.110 1.00 93.94 176 ILE A C 1
ATOM 1466 O O . ILE A 1 176 ? 7.994 6.891 -12.594 1.00 93.94 176 ILE A O 1
ATOM 1470 N N . GLU A 1 177 ? 6.862 6.149 -10.813 1.00 91.81 177 GLU A N 1
ATOM 1471 C CA . GLU A 1 177 ? 7.461 7.129 -9.899 1.00 91.81 177 GLU A CA 1
ATOM 1472 C C . GLU A 1 177 ? 8.986 6.952 -9.763 1.00 91.81 177 GLU A C 1
ATOM 1474 O O . GLU A 1 177 ? 9.722 7.940 -9.754 1.00 91.81 177 GLU A O 1
ATOM 1479 N N . VAL A 1 178 ? 9.484 5.709 -9.751 1.00 94.31 178 VAL A N 1
ATOM 1480 C CA . VAL A 1 178 ? 10.932 5.428 -9.806 1.00 94.31 178 VAL A CA 1
ATOM 1481 C C . VAL A 1 178 ? 11.554 6.004 -11.086 1.00 94.31 178 VAL A C 1
ATOM 1483 O O . VAL A 1 178 ? 12.613 6.630 -11.028 1.00 94.31 178 VAL A O 1
ATOM 1486 N N . LEU A 1 179 ? 10.891 5.834 -12.237 1.00 94.31 179 LEU A N 1
ATOM 1487 C CA . LEU A 1 179 ? 11.340 6.390 -13.518 1.00 94.31 179 LEU A CA 1
ATOM 1488 C C . LEU A 1 179 ? 11.351 7.929 -13.516 1.00 94.31 179 LEU A C 1
ATOM 1490 O O . LEU A 1 179 ? 12.290 8.540 -14.025 1.00 94.31 179 LEU A O 1
ATOM 1494 N N . GLU A 1 180 ? 10.339 8.564 -12.920 1.00 91.88 180 GLU A N 1
ATOM 1495 C CA . GLU A 1 180 ? 10.232 10.026 -12.821 1.00 91.88 180 GLU A CA 1
ATOM 1496 C C . GLU A 1 180 ? 11.338 10.639 -11.952 1.00 91.88 180 GLU A C 1
ATOM 1498 O O . GLU A 1 180 ? 11.881 11.689 -12.309 1.00 91.88 180 GLU A O 1
ATOM 1503 N N . ASN A 1 181 ? 11.703 9.981 -10.846 1.00 89.88 181 ASN A N 1
ATOM 1504 C CA . ASN A 1 181 ? 12.738 10.465 -9.928 1.00 89.88 181 ASN A CA 1
ATOM 1505 C C . ASN A 1 181 ? 14.165 10.293 -10.484 1.00 89.88 181 ASN A C 1
ATOM 1507 O O . ASN A 1 181 ? 15.075 10.955 -9.996 1.00 89.88 181 ASN A O 1
ATOM 1511 N N . LYS A 1 182 ? 14.374 9.449 -11.509 1.00 86.12 182 LYS A N 1
ATOM 1512 C CA . LYS A 1 182 ? 15.658 9.186 -12.207 1.00 86.12 182 LYS A CA 1
ATOM 1513 C C . LYS A 1 182 ? 16.798 8.598 -11.367 1.00 86.12 182 LYS A C 1
ATOM 1515 O O . LYS A 1 182 ? 17.746 8.077 -11.948 1.00 86.12 182 LYS A O 1
ATOM 1520 N N . GLU A 1 183 ? 16.702 8.632 -10.042 1.00 87.06 183 GLU A N 1
ATOM 1521 C CA . GLU A 1 183 ? 17.627 7.986 -9.114 1.00 87.06 183 GLU A CA 1
ATOM 1522 C C . GLU A 1 183 ? 16.882 7.022 -8.185 1.00 87.06 183 GLU A C 1
ATOM 1524 O O . GLU A 1 183 ? 15.872 7.356 -7.558 1.00 87.06 183 GLU A O 1
ATOM 1529 N N . ILE A 1 184 ? 17.415 5.805 -8.044 1.00 86.44 184 ILE A N 1
ATOM 1530 C CA . ILE A 1 184 ? 16.787 4.762 -7.225 1.00 86.44 184 ILE A CA 1
ATOM 1531 C C . ILE A 1 184 ? 16.748 5.131 -5.733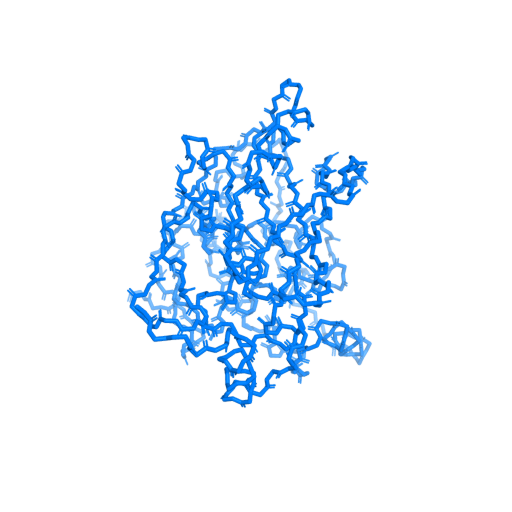 1.00 86.44 184 ILE A C 1
ATOM 1533 O O . ILE A 1 184 ? 15.822 4.756 -5.015 1.00 86.44 184 ILE A O 1
ATOM 1537 N N . LEU A 1 185 ? 17.739 5.899 -5.265 1.00 88.25 185 LEU A N 1
ATOM 1538 C CA . LEU A 1 185 ? 17.844 6.343 -3.873 1.00 88.25 185 LEU A CA 1
ATOM 1539 C C . LEU A 1 185 ? 16.801 7.394 -3.493 1.00 88.25 185 LEU A C 1
ATOM 1541 O O . LEU A 1 185 ? 16.509 7.540 -2.306 1.00 88.25 185 LEU A O 1
ATOM 1545 N N . ASP A 1 186 ? 16.218 8.073 -4.475 1.00 89.12 186 ASP A N 1
ATOM 1546 C CA . ASP A 1 186 ? 15.113 9.009 -4.263 1.00 89.12 186 ASP A CA 1
ATOM 1547 C C . ASP A 1 186 ? 13.751 8.299 -4.255 1.00 89.12 186 ASP A C 1
ATOM 1549 O O . ASP A 1 186 ? 12.725 8.923 -3.985 1.00 89.12 186 ASP A O 1
ATOM 1553 N N . SER A 1 187 ? 13.750 6.983 -4.506 1.00 92.62 187 SER A N 1
ATOM 1554 C CA . SER A 1 187 ? 12.551 6.153 -4.651 1.00 92.62 187 SER A CA 1
ATOM 1555 C C . SER A 1 187 ? 12.582 4.899 -3.766 1.00 92.62 187 SER A C 1
ATOM 1557 O O . SER A 1 187 ? 12.045 3.848 -4.122 1.00 92.62 187 SER A O 1
ATOM 1559 N N . LEU A 1 188 ? 13.257 4.962 -2.608 1.00 92.88 188 LEU A N 1
ATOM 1560 C CA . LEU A 1 188 ? 13.407 3.801 -1.714 1.00 92.88 188 LEU A CA 1
ATOM 1561 C C . LEU A 1 188 ? 12.058 3.232 -1.258 1.00 92.88 188 LEU A C 1
ATOM 1563 O O . LEU A 1 188 ? 11.933 2.018 -1.104 1.00 92.88 188 LEU A O 1
ATOM 1567 N N . TYR A 1 189 ? 11.054 4.090 -1.059 1.00 91.06 189 TYR A N 1
ATOM 1568 C CA . TYR A 1 189 ? 9.720 3.660 -0.651 1.00 91.06 189 TYR A CA 1
ATOM 1569 C C . TYR A 1 189 ? 9.016 2.882 -1.767 1.00 91.06 189 TYR A C 1
ATOM 1571 O O . TYR A 1 189 ? 8.479 1.804 -1.525 1.00 91.06 189 TYR A O 1
ATOM 1579 N N . GLU A 1 190 ? 9.084 3.363 -3.004 1.00 94.06 190 GLU A N 1
ATOM 1580 C CA . GLU A 1 190 ? 8.502 2.708 -4.174 1.00 94.06 190 GLU A CA 1
ATOM 1581 C C . GLU A 1 190 ? 9.195 1.366 -4.445 1.00 94.06 190 GLU A C 1
ATOM 1583 O O . GLU A 1 190 ? 8.526 0.349 -4.633 1.00 94.06 190 GLU A O 1
ATOM 1588 N N . ILE A 1 191 ? 10.530 1.333 -4.370 1.00 95.25 191 ILE A N 1
ATOM 1589 C CA . ILE A 1 191 ? 11.331 0.104 -4.475 1.00 95.25 191 ILE A CA 1
ATOM 1590 C C . ILE A 1 191 ? 10.950 -0.894 -3.379 1.00 95.25 191 ILE A C 1
ATOM 1592 O O . ILE A 1 191 ? 10.758 -2.079 -3.659 1.00 95.25 191 ILE A O 1
ATOM 1596 N N . PHE A 1 192 ? 10.777 -0.423 -2.143 1.00 93.38 192 PHE A N 1
ATOM 1597 C CA . PHE A 1 192 ? 10.318 -1.249 -1.033 1.00 93.38 192 PHE A CA 1
ATOM 1598 C C . PHE A 1 192 ? 8.931 -1.844 -1.291 1.00 93.38 192 PHE A C 1
ATOM 1600 O O . PHE A 1 192 ? 8.745 -3.048 -1.109 1.00 93.38 192 PHE A O 1
ATOM 1607 N N . ILE A 1 193 ? 7.973 -1.036 -1.751 1.00 93.75 193 ILE A N 1
ATOM 1608 C CA . ILE A 1 193 ? 6.617 -1.488 -2.079 1.00 93.75 193 ILE A CA 1
ATOM 1609 C C . ILE A 1 193 ? 6.655 -2.562 -3.166 1.00 93.75 193 ILE A C 1
ATOM 1611 O O . ILE A 1 193 ? 6.068 -3.632 -2.984 1.00 93.75 193 ILE A O 1
ATOM 1615 N N . ILE A 1 194 ? 7.367 -2.312 -4.270 1.00 97.00 194 ILE A N 1
ATOM 1616 C CA . ILE A 1 194 ? 7.467 -3.260 -5.385 1.00 97.00 194 ILE A CA 1
ATOM 1617 C C . ILE A 1 194 ? 8.092 -4.566 -4.898 1.00 97.00 194 ILE A C 1
ATOM 1619 O O . ILE A 1 194 ? 7.517 -5.630 -5.121 1.00 97.00 194 ILE A O 1
ATOM 1623 N N . ALA A 1 195 ? 9.214 -4.500 -4.175 1.00 95.56 195 ALA A N 1
ATOM 1624 C CA . ALA A 1 195 ? 9.876 -5.681 -3.635 1.00 95.56 195 ALA A CA 1
ATOM 1625 C C . ALA A 1 195 ? 8.966 -6.457 -2.676 1.00 95.56 195 ALA A C 1
ATOM 1627 O O . ALA A 1 195 ? 8.877 -7.680 -2.765 1.00 95.56 195 ALA A O 1
ATOM 1628 N N . LYS A 1 196 ? 8.235 -5.770 -1.790 1.00 93.81 196 LYS A N 1
ATOM 1629 C CA . LYS A 1 196 ? 7.304 -6.412 -0.857 1.00 93.81 196 LYS A CA 1
ATOM 1630 C C . LYS A 1 196 ? 6.202 -7.156 -1.600 1.00 93.81 196 LYS A C 1
ATOM 1632 O O . LYS A 1 196 ? 5.862 -8.274 -1.217 1.00 93.81 196 LYS A O 1
ATOM 1637 N N . ILE A 1 197 ? 5.667 -6.565 -2.666 1.00 96.25 197 ILE A N 1
ATOM 1638 C CA . ILE A 1 197 ? 4.663 -7.230 -3.492 1.00 96.25 197 ILE A CA 1
ATOM 1639 C C . ILE A 1 197 ? 5.290 -8.436 -4.210 1.00 96.25 197 ILE A C 1
ATOM 1641 O O . ILE A 1 197 ? 4.771 -9.546 -4.105 1.00 96.25 197 ILE A O 1
ATOM 1645 N N . ALA A 1 198 ? 6.436 -8.237 -4.865 1.00 97.19 198 ALA A N 1
ATOM 1646 C CA . ALA A 1 198 ? 7.153 -9.263 -5.621 1.00 97.19 198 ALA A CA 1
ATOM 1647 C C . ALA A 1 198 ? 7.537 -10.481 -4.766 1.00 97.19 198 ALA A C 1
ATOM 1649 O O . ALA A 1 198 ? 7.524 -11.608 -5.246 1.00 97.19 198 ALA A O 1
ATOM 1650 N N . GLN A 1 199 ? 7.870 -10.274 -3.492 1.00 95.31 199 GLN A N 1
ATOM 1651 C CA . GLN A 1 199 ? 8.272 -11.344 -2.576 1.00 95.31 199 GLN A CA 1
ATOM 1652 C C . GLN A 1 199 ? 7.110 -12.196 -2.069 1.00 95.31 199 GLN A C 1
ATOM 1654 O O . GLN A 1 199 ? 7.353 -13.294 -1.580 1.00 95.31 199 GLN A O 1
ATOM 1659 N N . ASN A 1 200 ? 5.875 -11.689 -2.113 1.00 95.50 200 ASN A N 1
ATOM 1660 C CA . ASN A 1 200 ? 4.772 -12.297 -1.366 1.00 95.50 200 ASN A CA 1
ATOM 1661 C C . ASN A 1 200 ? 3.532 -12.620 -2.205 1.00 95.50 200 ASN A C 1
ATOM 1663 O O . ASN A 1 200 ? 2.651 -13.322 -1.716 1.00 95.50 200 ASN A O 1
ATOM 1667 N N . PHE A 1 201 ? 3.424 -12.115 -3.436 1.00 96.06 201 PHE A N 1
ATOM 1668 C CA . PHE A 1 201 ? 2.225 -12.306 -4.248 1.00 96.06 201 PHE A CA 1
ATOM 1669 C C . PHE A 1 201 ? 2.554 -12.706 -5.674 1.00 96.06 201 PHE A C 1
ATOM 1671 O O . PHE A 1 201 ? 3.468 -12.161 -6.292 1.00 96.06 201 PHE A O 1
ATOM 1678 N N . SER A 1 202 ? 1.736 -13.600 -6.223 1.00 96.69 202 SER A N 1
ATOM 1679 C CA . SER A 1 202 ? 1.691 -13.828 -7.661 1.00 96.69 202 SER A CA 1
ATOM 1680 C C . SER A 1 202 ? 1.087 -12.620 -8.369 1.00 96.69 202 SER A C 1
ATOM 1682 O O . SER A 1 202 ? 0.093 -12.049 -7.907 1.00 96.69 202 SER A O 1
ATOM 1684 N N . LEU A 1 203 ? 1.673 -12.239 -9.502 1.00 96.88 203 LEU A N 1
ATOM 1685 C CA . LEU A 1 203 ? 1.231 -11.096 -10.300 1.00 96.88 203 LEU A CA 1
ATOM 1686 C C . LEU A 1 203 ? 1.078 -11.504 -11.753 1.00 96.88 203 LEU A C 1
ATOM 1688 O O . LEU A 1 203 ? 1.906 -12.224 -12.295 1.00 96.88 203 LEU A O 1
ATOM 1692 N N . ASN A 1 204 ? 0.056 -10.971 -12.406 1.00 96.75 204 ASN A N 1
ATOM 1693 C CA . ASN A 1 204 ? -0.089 -11.144 -13.837 1.00 96.75 204 ASN A CA 1
ATOM 1694 C C . ASN A 1 204 ? 0.698 -10.048 -14.572 1.00 96.75 204 ASN A C 1
ATOM 1696 O O . ASN A 1 204 ? 0.321 -8.872 -14.532 1.00 96.75 204 ASN A O 1
ATOM 1700 N N . GLY A 1 205 ? 1.785 -10.424 -15.247 1.00 97.25 205 GLY A N 1
ATOM 1701 C CA . GLY A 1 205 ? 2.672 -9.478 -15.923 1.00 97.25 205 GLY A CA 1
ATOM 1702 C C . GLY A 1 205 ? 1.980 -8.713 -17.051 1.00 97.25 205 GLY A C 1
ATOM 1703 O O . GLY A 1 205 ? 2.265 -7.531 -17.247 1.00 97.25 205 GLY A O 1
ATOM 1704 N N . ARG A 1 206 ? 0.994 -9.329 -17.725 1.00 96.44 206 ARG A N 1
ATOM 1705 C CA . ARG A 1 206 ? 0.174 -8.654 -18.745 1.00 96.44 206 ARG A CA 1
ATOM 1706 C C . ARG A 1 206 ? -0.533 -7.430 -18.177 1.00 96.44 206 ARG A C 1
ATOM 1708 O O . ARG A 1 206 ? -0.509 -6.369 -18.787 1.00 96.44 206 ARG A O 1
ATOM 1715 N N . LYS A 1 207 ? -1.121 -7.534 -16.981 1.00 95.50 207 LYS A N 1
ATOM 1716 C CA . LYS A 1 207 ? -1.812 -6.401 -16.341 1.00 95.50 207 LYS A CA 1
ATOM 1717 C C . LYS A 1 207 ? -0.868 -5.271 -15.944 1.00 95.50 207 LYS A C 1
ATOM 1719 O O . LYS A 1 207 ? -1.282 -4.113 -16.009 1.00 95.50 207 LYS A O 1
ATOM 1724 N N . VAL A 1 208 ? 0.362 -5.593 -15.533 1.00 97.00 208 VAL A N 1
ATOM 1725 C CA . VAL A 1 208 ? 1.406 -4.583 -15.289 1.00 97.00 208 VAL A CA 1
ATOM 1726 C C . VAL A 1 208 ? 1.723 -3.875 -16.610 1.00 97.00 208 VAL A C 1
ATOM 1728 O O . VAL A 1 208 ? 1.644 -2.648 -16.679 1.00 97.00 208 VAL A O 1
ATOM 1731 N N . GLN A 1 209 ? 1.966 -4.642 -17.681 1.00 97.38 209 GLN A N 1
ATOM 1732 C CA . GLN A 1 209 ? 2.244 -4.111 -19.016 1.00 97.38 209 GLN A CA 1
ATOM 1733 C C . GLN A 1 209 ? 1.114 -3.217 -19.540 1.00 97.38 209 GLN A C 1
ATOM 1735 O O . GLN A 1 209 ? 1.369 -2.101 -19.980 1.00 97.38 209 GLN A O 1
ATOM 1740 N N . ASP A 1 210 ? -0.135 -3.681 -19.478 1.00 95.19 210 ASP A N 1
ATOM 1741 C CA . ASP A 1 210 ? -1.301 -2.950 -19.976 1.00 95.19 210 ASP A CA 1
ATOM 1742 C C . ASP A 1 210 ? -1.479 -1.617 -19.248 1.00 95.19 210 ASP A C 1
ATOM 1744 O O . ASP A 1 210 ? -1.878 -0.618 -19.853 1.00 95.19 210 ASP A O 1
ATOM 1748 N N . TYR A 1 211 ? -1.174 -1.581 -17.946 1.00 93.25 211 TYR A N 1
ATOM 1749 C CA . TYR A 1 211 ? -1.189 -0.335 -17.193 1.00 93.25 211 TYR A CA 1
ATOM 1750 C C . TYR A 1 211 ? -0.114 0.628 -17.697 1.00 93.25 211 TYR A C 1
ATOM 1752 O O . TYR A 1 211 ? -0.442 1.770 -18.015 1.00 93.25 211 TYR A O 1
ATOM 1760 N N . LEU A 1 212 ? 1.135 0.168 -17.823 1.00 95.38 212 LEU A N 1
ATOM 1761 C CA . LEU A 1 212 ? 2.242 0.980 -18.337 1.00 95.38 212 LEU A CA 1
ATOM 1762 C C . LEU A 1 212 ? 1.966 1.477 -19.763 1.00 95.38 212 LEU A C 1
ATOM 1764 O O . LEU A 1 212 ? 2.143 2.661 -20.033 1.00 95.38 212 LEU A O 1
ATOM 1768 N N . ARG A 1 213 ? 1.449 0.614 -20.647 1.00 95.12 213 ARG A N 1
ATOM 1769 C CA . ARG A 1 213 ? 1.038 0.966 -22.016 1.00 95.12 213 ARG A CA 1
ATOM 1770 C C . ARG A 1 213 ? -0.022 2.066 -22.014 1.00 95.12 213 ARG A C 1
ATOM 1772 O O . ARG A 1 213 ? 0.159 3.084 -22.670 1.00 95.12 213 ARG A O 1
ATOM 1779 N N . THR A 1 214 ? -1.057 1.922 -21.184 1.00 92.12 214 THR A N 1
ATOM 1780 C CA . THR A 1 214 ? -2.096 2.955 -21.032 1.00 92.12 214 THR A CA 1
ATOM 1781 C C . THR A 1 214 ? -1.505 4.297 -20.574 1.00 92.12 214 THR A C 1
ATOM 1783 O O . THR A 1 214 ? -1.963 5.351 -21.008 1.00 92.12 214 THR A O 1
ATOM 1786 N N . GLN A 1 215 ? -0.519 4.296 -19.666 1.00 91.00 215 GLN A N 1
ATOM 1787 C CA . GLN A 1 215 ? 0.125 5.539 -19.215 1.00 91.00 215 GLN A CA 1
ATOM 1788 C C . GLN A 1 215 ? 1.046 6.137 -20.288 1.00 91.00 215 GLN A C 1
ATOM 1790 O O . GLN A 1 215 ? 1.050 7.357 -20.452 1.00 91.00 215 GLN A O 1
ATOM 1795 N N . LYS A 1 216 ? 1.748 5.298 -21.059 1.00 92.50 216 LYS A N 1
ATOM 1796 C CA . LYS A 1 216 ? 2.558 5.708 -22.215 1.00 92.50 216 LYS A CA 1
ATOM 1797 C C . LYS A 1 216 ? 1.714 6.425 -23.264 1.00 92.50 216 LYS A C 1
ATOM 1799 O O . LYS A 1 216 ? 2.072 7.519 -23.675 1.00 92.50 216 LYS A O 1
ATOM 1804 N N . GLU A 1 217 ? 0.570 5.856 -23.635 1.00 91.31 217 GLU A N 1
ATOM 1805 C CA . GLU A 1 217 ? -0.345 6.422 -24.641 1.00 91.31 217 GLU A CA 1
ATOM 1806 C C . GLU A 1 217 ? -0.970 7.760 -24.219 1.00 91.31 217 GLU A C 1
ATOM 1808 O O . GLU A 1 217 ? -1.304 8.586 -25.064 1.00 91.31 217 GLU A O 1
ATOM 1813 N N . LYS A 1 218 ? -1.140 7.984 -22.910 1.00 88.50 218 LYS A N 1
ATOM 1814 C CA . LYS A 1 218 ? -1.718 9.221 -22.360 1.00 88.50 218 LYS A CA 1
ATOM 1815 C C . LYS A 1 218 ? -0.706 10.345 -22.157 1.00 88.50 218 LYS A C 1
ATOM 1817 O O . LYS A 1 218 ? -1.112 11.474 -21.895 1.00 88.50 218 LYS A O 1
ATOM 1822 N N . SER A 1 219 ? 0.585 10.037 -22.205 1.00 86.00 219 SER A N 1
ATOM 1823 C CA . SER A 1 219 ? 1.648 10.986 -21.891 1.00 86.00 219 SER A CA 1
ATOM 1824 C C . SER A 1 219 ? 2.179 11.643 -23.164 1.00 86.00 219 SER A C 1
ATOM 1826 O O . SER A 1 219 ? 2.559 10.954 -24.103 1.00 86.00 219 SER A O 1
ATOM 1828 N N . GLU A 1 220 ? 2.279 12.976 -23.187 1.00 86.25 220 GLU A N 1
ATOM 1829 C CA . GLU A 1 220 ? 2.904 13.709 -24.308 1.00 86.25 220 GLU A CA 1
ATOM 1830 C C . GLU A 1 220 ? 4.396 13.378 -24.467 1.00 86.25 220 GLU A C 1
ATOM 1832 O O . GLU A 1 220 ? 4.952 13.438 -25.563 1.00 86.25 220 GLU A O 1
ATOM 1837 N N . LYS A 1 221 ? 5.054 13.039 -23.354 1.00 89.31 221 LYS A N 1
ATOM 1838 C CA . LYS A 1 221 ? 6.437 12.567 -23.292 1.00 89.31 221 LYS A CA 1
ATOM 1839 C C . LYS A 1 221 ? 6.483 11.326 -22.420 1.00 89.31 221 LYS A C 1
ATOM 1841 O O . LYS A 1 221 ? 5.972 11.345 -21.303 1.00 89.31 221 LYS A O 1
ATOM 1846 N N . TRP A 1 222 ? 7.115 10.277 -22.927 1.00 93.81 222 TRP A N 1
ATOM 1847 C CA . TRP A 1 222 ? 7.352 9.041 -22.192 1.00 93.81 222 TRP A CA 1
ATOM 1848 C C . TRP A 1 222 ? 8.851 8.777 -22.058 1.00 93.81 222 TRP A C 1
ATOM 1850 O O . TRP A 1 222 ? 9.666 9.381 -22.758 1.00 93.81 222 TRP A O 1
ATOM 1860 N N . PHE A 1 223 ? 9.193 7.875 -21.149 1.00 95.12 223 PHE A N 1
ATOM 1861 C CA . PHE A 1 223 ? 10.548 7.388 -20.914 1.00 95.12 223 PHE A CA 1
ATOM 1862 C C . PHE A 1 223 ? 11.118 6.660 -22.139 1.00 95.12 223 PHE A C 1
ATOM 1864 O O . PHE A 1 223 ? 10.378 6.157 -22.993 1.00 95.12 223 PHE A O 1
ATOM 1871 N N . LEU A 1 224 ? 12.442 6.580 -22.200 1.00 95.44 224 LEU A N 1
ATOM 1872 C CA . LEU A 1 224 ? 13.194 5.819 -23.191 1.00 95.44 224 LEU A CA 1
ATOM 1873 C C . LEU A 1 224 ? 13.432 4.390 -22.700 1.00 95.44 224 LEU A C 1
ATOM 1875 O O . LEU A 1 224 ? 13.524 4.141 -21.501 1.00 95.44 224 LEU A O 1
ATOM 1879 N N . GLU A 1 225 ? 13.623 3.454 -23.630 1.00 94.06 225 GLU A N 1
ATOM 1880 C CA . GLU A 1 225 ? 13.941 2.054 -23.308 1.00 94.06 225 GLU A CA 1
ATOM 1881 C C . GLU A 1 225 ? 15.149 1.950 -22.358 1.00 94.06 225 GLU A C 1
ATOM 1883 O O . GLU A 1 225 ? 15.137 1.175 -21.401 1.00 94.06 225 GLU A O 1
ATOM 1888 N N . THR A 1 226 ? 16.155 2.806 -22.570 1.00 94.44 226 THR A N 1
ATOM 1889 C CA . THR A 1 226 ? 17.401 2.861 -21.794 1.00 94.44 226 THR A CA 1
ATOM 1890 C C . THR A 1 226 ? 17.230 3.326 -20.350 1.00 94.44 226 THR A C 1
ATOM 1892 O O . THR A 1 226 ? 18.120 3.069 -19.540 1.00 94.44 226 THR A O 1
ATOM 1895 N N . ASP A 1 227 ? 16.124 3.992 -20.002 1.00 94.44 227 ASP A N 1
ATOM 1896 C CA . ASP A 1 227 ? 15.936 4.572 -18.664 1.00 94.44 227 ASP A CA 1
ATOM 1897 C C . ASP A 1 227 ? 15.904 3.491 -17.579 1.00 94.44 227 ASP A C 1
ATOM 1899 O O . ASP A 1 227 ? 16.482 3.673 -16.509 1.00 94.44 227 ASP A O 1
ATOM 1903 N N . PHE A 1 228 ? 15.334 2.320 -17.882 1.00 94.56 228 PHE A N 1
ATOM 1904 C CA . PHE A 1 228 ? 15.355 1.177 -16.969 1.00 94.56 228 PHE A CA 1
ATOM 1905 C C . PHE A 1 228 ? 16.783 0.733 -16.644 1.00 94.56 228 PHE A C 1
ATOM 1907 O O . PHE A 1 228 ? 17.155 0.608 -15.478 1.00 94.56 228 PHE A O 1
ATOM 1914 N N . LYS A 1 229 ? 17.609 0.544 -17.679 1.00 92.12 229 LYS A N 1
ATOM 1915 C CA . LYS A 1 229 ? 19.004 0.130 -17.511 1.00 92.12 229 LYS A CA 1
ATOM 1916 C C . LYS A 1 229 ? 19.787 1.163 -16.701 1.00 92.12 229 LYS A C 1
ATOM 1918 O O . LYS A 1 229 ? 20.549 0.781 -15.820 1.00 92.12 229 LYS A O 1
ATOM 1923 N N . ASN A 1 230 ? 19.572 2.451 -16.960 1.00 90.81 230 ASN A N 1
ATOM 1924 C CA . ASN A 1 230 ? 20.242 3.529 -16.232 1.00 90.81 230 ASN A CA 1
ATOM 1925 C C . ASN A 1 230 ? 19.885 3.539 -14.735 1.00 90.81 230 ASN A C 1
ATOM 1927 O O . ASN A 1 230 ? 20.736 3.862 -13.913 1.00 90.81 230 ASN A O 1
ATOM 1931 N N . LEU A 1 231 ? 18.652 3.164 -14.380 1.00 90.56 231 LEU A N 1
ATOM 1932 C CA . LEU A 1 231 ? 18.180 3.119 -12.993 1.00 90.56 231 LEU A CA 1
ATOM 1933 C C . LEU A 1 231 ? 18.633 1.884 -12.223 1.00 90.56 231 LEU A C 1
ATOM 1935 O O . LEU A 1 231 ? 18.871 1.971 -11.021 1.00 90.56 231 LEU A O 1
ATOM 1939 N N . PHE A 1 232 ? 18.689 0.734 -12.891 1.00 88.06 232 PHE A N 1
ATOM 1940 C CA . PHE A 1 232 ? 18.818 -0.557 -12.222 1.00 88.06 232 PHE A CA 1
ATOM 1941 C C . PHE A 1 232 ? 20.162 -1.253 -12.448 1.00 88.06 232 PHE A C 1
ATOM 1943 O O . PHE A 1 232 ? 20.532 -2.113 -11.654 1.00 88.06 232 PHE A O 1
ATOM 1950 N N . HIS A 1 233 ? 20.911 -0.910 -13.501 1.00 83.56 233 HIS A N 1
ATOM 1951 C CA . HIS A 1 233 ? 22.207 -1.528 -13.808 1.00 83.56 233 HIS A CA 1
ATOM 1952 C C . HIS A 1 233 ? 23.353 -0.587 -13.419 1.00 83.56 233 HIS A C 1
ATOM 1954 O O . HIS A 1 233 ? 24.092 -0.093 -14.272 1.00 83.56 233 HIS A O 1
ATOM 1960 N N . PHE A 1 234 ? 23.489 -0.349 -12.115 1.00 82.00 234 PHE A N 1
ATOM 1961 C CA . PHE A 1 234 ? 24.566 0.434 -11.507 1.00 82.00 234 PHE A CA 1
ATOM 1962 C C . PHE A 1 234 ? 25.304 -0.397 -10.449 1.00 82.00 234 PHE A C 1
ATOM 1964 O O . PHE A 1 234 ? 24.776 -1.377 -9.921 1.00 82.00 234 PHE A O 1
ATOM 1971 N N . GLU A 1 235 ? 26.537 -0.010 -10.126 1.00 84.38 235 GLU A N 1
ATOM 1972 C CA . GLU A 1 235 ? 27.283 -0.652 -9.044 1.00 84.38 235 GLU A CA 1
ATOM 1973 C C . GLU A 1 235 ? 26.725 -0.219 -7.684 1.00 84.38 235 GLU A C 1
ATOM 1975 O O . GLU A 1 235 ? 26.704 0.965 -7.338 1.00 84.38 235 GLU A O 1
ATOM 1980 N N . ILE A 1 236 ? 26.283 -1.186 -6.877 1.00 84.62 236 ILE A N 1
ATOM 1981 C CA . ILE A 1 236 ? 25.789 -0.897 -5.530 1.00 84.62 236 ILE A CA 1
ATOM 1982 C C . ILE A 1 236 ? 26.966 -0.569 -4.616 1.00 84.62 236 ILE A C 1
ATOM 1984 O O . ILE A 1 236 ? 27.653 -1.432 -4.075 1.00 84.62 236 ILE A O 1
ATOM 1988 N N . GLU A 1 237 ? 27.167 0.723 -4.402 1.00 88.75 237 GLU A N 1
ATOM 1989 C CA . GLU A 1 237 ? 28.131 1.219 -3.429 1.00 88.75 237 GLU A CA 1
ATOM 1990 C C . GLU A 1 237 ? 27.620 1.110 -1.984 1.00 88.75 237 GLU A C 1
ATOM 1992 O O . GLU A 1 237 ? 26.417 1.131 -1.708 1.00 88.75 237 GLU A O 1
ATOM 1997 N N . LYS A 1 238 ? 28.554 1.143 -1.026 1.00 88.31 238 LYS A N 1
ATOM 1998 C CA . LYS A 1 238 ? 28.279 1.111 0.421 1.00 88.31 238 LYS A CA 1
ATOM 1999 C C . LYS A 1 238 ? 27.229 2.136 0.872 1.00 88.31 238 LYS A C 1
ATOM 2001 O O . LYS A 1 238 ? 26.443 1.846 1.773 1.00 88.31 238 LYS A O 1
ATOM 2006 N N . GLN A 1 239 ? 27.208 3.325 0.268 1.00 89.25 239 GLN A N 1
ATOM 2007 C CA . GLN A 1 239 ? 26.245 4.373 0.618 1.00 89.25 239 GLN A CA 1
ATOM 2008 C C . GLN A 1 239 ? 24.787 3.973 0.347 1.00 89.25 239 GLN A C 1
ATOM 2010 O O . GLN A 1 239 ? 23.910 4.332 1.136 1.00 89.25 239 GLN A O 1
ATOM 2015 N N . HIS A 1 240 ? 24.528 3.178 -0.695 1.00 91.31 240 HIS A N 1
ATOM 2016 C CA . HIS A 1 240 ? 23.186 2.699 -1.021 1.00 91.31 240 HIS A CA 1
ATOM 2017 C C . HIS A 1 240 ? 22.653 1.793 0.086 1.00 91.31 240 HIS A C 1
ATOM 2019 O O . HIS A 1 240 ? 21.562 2.013 0.609 1.00 91.31 240 HIS A O 1
ATOM 2025 N N . GLN A 1 241 ? 23.479 0.842 0.532 1.00 91.62 241 GLN A N 1
ATOM 2026 C CA . GLN A 1 241 ? 23.130 -0.054 1.630 1.00 91.62 241 GLN A CA 1
ATOM 2027 C C . GLN A 1 241 ? 22.880 0.709 2.937 1.00 91.62 241 GLN A C 1
ATOM 2029 O O . GLN A 1 241 ? 21.983 0.351 3.698 1.00 91.62 241 GLN A O 1
ATOM 2034 N N . VAL A 1 242 ? 23.659 1.759 3.218 1.00 92.00 242 VAL A N 1
ATOM 2035 C CA . VAL A 1 242 ? 23.464 2.594 4.415 1.00 92.00 242 VAL A CA 1
ATOM 2036 C C . VAL A 1 242 ? 22.120 3.319 4.361 1.00 92.00 242 VAL A C 1
ATOM 2038 O O . VAL A 1 242 ? 21.359 3.234 5.325 1.00 92.00 242 VAL A O 1
ATOM 2041 N N . LYS A 1 243 ? 21.796 3.980 3.242 1.00 92.62 243 LYS A N 1
ATOM 2042 C CA . LYS A 1 243 ? 20.507 4.669 3.067 1.00 92.62 243 LYS A CA 1
ATOM 2043 C C . LYS A 1 243 ? 19.331 3.693 3.139 1.00 92.62 243 LYS A C 1
ATOM 2045 O O . LYS A 1 243 ? 18.353 3.968 3.828 1.00 92.62 243 LYS A O 1
ATOM 2050 N N . TRP A 1 244 ? 19.457 2.521 2.519 1.00 93.94 244 TRP A N 1
ATOM 2051 C CA . TRP A 1 244 ? 18.444 1.469 2.589 1.00 93.94 244 TRP A CA 1
ATOM 2052 C C . TRP A 1 244 ? 18.204 0.970 4.018 1.00 93.94 244 TRP A C 1
ATOM 2054 O O . TRP A 1 244 ? 17.059 0.851 4.452 1.00 93.94 244 TRP A O 1
ATOM 2064 N N . LYS A 1 245 ? 19.271 0.734 4.792 1.00 91.38 245 LYS A N 1
ATOM 2065 C CA . LYS A 1 245 ? 19.150 0.348 6.206 1.00 91.38 245 LYS A CA 1
ATOM 2066 C C . LYS A 1 245 ? 18.486 1.438 7.037 1.00 91.38 245 LYS A C 1
ATOM 2068 O O . LYS A 1 245 ? 17.646 1.136 7.878 1.00 91.38 245 LYS A O 1
ATOM 2073 N N . GLN A 1 246 ? 18.843 2.702 6.817 1.00 91.50 246 GLN A N 1
ATOM 2074 C CA . GLN A 1 246 ? 18.195 3.826 7.499 1.00 91.50 246 GLN A CA 1
ATOM 2075 C C . GLN A 1 246 ? 16.697 3.872 7.185 1.00 91.50 246 GLN A C 1
ATOM 2077 O O . GLN A 1 246 ? 15.892 3.976 8.107 1.00 91.50 246 GLN A O 1
ATOM 2082 N N . PHE A 1 247 ? 16.331 3.708 5.912 1.00 91.19 247 PHE A N 1
ATOM 2083 C CA . PHE A 1 247 ? 14.942 3.606 5.477 1.00 91.19 247 PHE A CA 1
ATOM 2084 C C . PHE A 1 247 ? 14.206 2.436 6.159 1.00 91.19 247 PHE A C 1
ATOM 2086 O O . PHE A 1 247 ? 13.187 2.658 6.809 1.00 91.19 247 PHE A O 1
ATOM 2093 N N . CYS A 1 248 ? 14.750 1.213 6.114 1.00 89.56 248 CYS A N 1
ATOM 2094 C CA . CYS A 1 248 ? 14.126 0.035 6.736 1.00 89.56 248 CYS A CA 1
ATOM 2095 C C . CYS A 1 248 ? 13.917 0.210 8.244 1.00 89.56 248 CYS A C 1
ATOM 2097 O O . CYS A 1 248 ? 12.881 -0.183 8.777 1.00 89.56 248 CYS A O 1
ATOM 2099 N N . ASN A 1 249 ? 14.882 0.831 8.929 1.00 87.00 249 ASN A N 1
ATOM 2100 C CA . ASN A 1 249 ? 14.782 1.113 10.357 1.00 87.00 249 ASN A CA 1
ATOM 2101 C C . ASN A 1 249 ? 13.646 2.098 10.677 1.00 87.00 249 ASN A C 1
ATOM 2103 O O . ASN A 1 249 ? 12.949 1.910 11.675 1.00 87.00 249 ASN A O 1
ATOM 2107 N N . VAL A 1 250 ? 13.426 3.113 9.833 1.00 85.00 250 VAL A N 1
ATOM 2108 C CA . VAL A 1 250 ? 12.289 4.043 9.969 1.00 85.00 250 VAL A CA 1
ATOM 2109 C C . VAL A 1 250 ? 10.958 3.322 9.741 1.00 85.00 250 VAL A C 1
ATOM 2111 O O . VAL A 1 250 ? 10.026 3.505 10.525 1.00 85.00 250 VAL A O 1
ATOM 2114 N N . GLU A 1 251 ? 10.893 2.447 8.739 1.00 81.00 251 GLU A N 1
ATOM 2115 C CA . GLU A 1 251 ? 9.699 1.652 8.418 1.00 81.00 251 GLU A CA 1
ATOM 2116 C C . GLU A 1 251 ? 9.500 0.436 9.346 1.00 81.00 251 GLU A C 1
ATOM 2118 O O . GLU A 1 251 ? 8.512 -0.286 9.232 1.00 81.00 251 GLU A O 1
ATOM 2123 N N . GLY A 1 252 ? 10.412 0.198 10.296 1.00 76.38 252 GLY A N 1
ATOM 2124 C CA . GLY A 1 252 ? 10.350 -0.918 11.246 1.00 76.38 252 GLY A CA 1
ATOM 2125 C C . GLY A 1 252 ? 10.355 -2.303 10.596 1.00 76.38 252 GLY A C 1
ATOM 2126 O O . GLY A 1 252 ? 9.778 -3.251 11.143 1.00 76.38 252 GLY A O 1
ATOM 2127 N N . GLU A 1 253 ? 10.998 -2.405 9.438 1.00 80.31 253 GLU A N 1
ATOM 2128 C CA . GLU A 1 253 ? 11.140 -3.620 8.646 1.00 80.31 253 GLU A CA 1
ATOM 2129 C C . GLU A 1 253 ? 12.513 -4.260 8.866 1.00 80.31 253 GLU A C 1
ATOM 2131 O O . GLU A 1 253 ? 13.465 -3.620 9.317 1.00 80.31 253 GLU A O 1
ATOM 2136 N N . ASN A 1 254 ? 12.621 -5.555 8.566 1.00 75.88 254 ASN A N 1
ATOM 2137 C CA . ASN A 1 254 ? 13.908 -6.238 8.654 1.00 75.88 254 ASN A CA 1
ATOM 2138 C C . ASN A 1 254 ? 14.845 -5.732 7.546 1.00 75.88 254 ASN A C 1
ATOM 2140 O O . ASN A 1 254 ? 14.429 -5.554 6.401 1.00 75.88 254 ASN A O 1
ATOM 2144 N N . GLU A 1 255 ? 16.122 -5.563 7.886 1.00 72.69 255 GLU A N 1
ATOM 2145 C CA . GLU A 1 255 ? 17.166 -5.146 6.950 1.00 72.69 255 GLU A CA 1
ATOM 2146 C C . GLU A 1 255 ? 17.471 -6.265 5.939 1.00 72.69 255 GLU A C 1
ATOM 2148 O O . GLU A 1 255 ? 18.366 -7.082 6.151 1.00 72.69 255 GLU A O 1
ATOM 2153 N N . ASN A 1 256 ? 16.732 -6.309 4.830 1.00 76.88 256 ASN A N 1
ATOM 2154 C CA . ASN A 1 256 ? 17.146 -7.085 3.662 1.00 76.88 256 ASN A CA 1
ATOM 2155 C C . ASN A 1 256 ? 18.340 -6.399 2.984 1.00 76.88 256 ASN A C 1
ATOM 2157 O O . ASN A 1 256 ? 18.478 -5.173 3.036 1.00 76.88 256 ASN A O 1
ATOM 2161 N N . ASP A 1 257 ? 19.192 -7.185 2.329 1.00 87.31 257 ASP A N 1
ATOM 2162 C CA . ASP A 1 257 ? 20.276 -6.650 1.506 1.00 87.31 257 ASP A CA 1
ATOM 2163 C C . ASP A 1 257 ? 19.687 -5.817 0.355 1.00 87.31 257 ASP A C 1
ATOM 2165 O O . ASP A 1 257 ? 18.753 -6.265 -0.317 1.00 87.31 257 ASP A O 1
ATOM 2169 N N . PHE A 1 258 ? 20.195 -4.596 0.155 1.00 91.12 258 PHE A N 1
ATOM 2170 C CA . PHE A 1 258 ? 19.676 -3.707 -0.881 1.00 91.12 258 PHE A CA 1
ATOM 2171 C C . PHE A 1 258 ? 19.868 -4.316 -2.270 1.00 91.12 258 PHE A C 1
ATOM 2173 O O . PHE A 1 258 ? 18.969 -4.196 -3.095 1.00 91.12 258 PHE A O 1
ATOM 2180 N N . LEU A 1 259 ? 20.960 -5.059 -2.489 1.00 91.12 259 LEU A N 1
ATOM 2181 C CA . LEU A 1 259 ? 21.201 -5.787 -3.732 1.00 91.12 259 LEU A CA 1
ATOM 2182 C C . LEU A 1 259 ? 20.086 -6.792 -4.015 1.00 91.12 259 LEU A C 1
ATOM 2184 O O . LEU A 1 259 ? 19.506 -6.787 -5.097 1.00 91.12 259 LEU A O 1
ATOM 2188 N N . GLN A 1 260 ? 19.712 -7.599 -3.023 1.00 92.06 260 GLN A N 1
ATOM 2189 C CA . GLN A 1 260 ? 18.642 -8.589 -3.187 1.00 92.06 260 GLN A CA 1
ATOM 2190 C C . GLN A 1 260 ? 17.281 -7.933 -3.450 1.00 92.06 260 GLN A C 1
ATOM 2192 O O . GLN A 1 260 ? 16.441 -8.491 -4.158 1.00 92.06 260 GLN A O 1
ATOM 2197 N N . VAL A 1 261 ? 17.045 -6.759 -2.857 1.00 93.56 261 VAL A N 1
ATOM 2198 C CA . VAL A 1 261 ? 15.831 -5.961 -3.070 1.00 93.56 261 VAL A CA 1
ATOM 2199 C C . VAL A 1 261 ? 15.800 -5.403 -4.489 1.00 93.56 261 VAL A C 1
ATOM 2201 O O . VAL A 1 261 ? 14.774 -5.507 -5.156 1.00 93.56 261 VAL A O 1
ATOM 2204 N N . THR A 1 262 ? 16.909 -4.860 -4.985 1.00 93.88 262 THR A N 1
ATOM 2205 C CA . THR A 1 262 ? 16.977 -4.372 -6.362 1.00 93.88 262 THR A CA 1
ATOM 2206 C C . THR A 1 262 ? 16.870 -5.518 -7.363 1.00 93.88 262 THR A C 1
ATOM 2208 O O . THR A 1 262 ? 16.083 -5.416 -8.293 1.00 93.88 262 THR A O 1
ATOM 2211 N N . GLU A 1 263 ? 17.539 -6.652 -7.137 1.00 94.44 263 GLU A N 1
ATOM 2212 C CA . GLU A 1 263 ? 17.496 -7.821 -8.029 1.00 94.44 263 GLU A CA 1
ATOM 2213 C C . GLU A 1 263 ? 16.076 -8.357 -8.235 1.00 94.44 263 GLU A C 1
ATOM 2215 O O . GLU A 1 263 ? 15.687 -8.672 -9.363 1.00 94.44 263 GLU A O 1
ATOM 2220 N N . ILE A 1 264 ? 15.274 -8.451 -7.166 1.00 96.00 264 ILE A N 1
ATOM 2221 C CA . ILE A 1 264 ? 13.892 -8.928 -7.293 1.00 96.00 264 ILE A CA 1
ATOM 2222 C C . ILE A 1 264 ? 12.997 -7.915 -8.011 1.00 96.00 264 ILE A C 1
ATOM 2224 O O . ILE A 1 264 ? 12.133 -8.314 -8.791 1.00 96.00 264 ILE A O 1
ATOM 2228 N N . VAL A 1 265 ? 13.219 -6.616 -7.787 1.00 97.06 265 VAL A N 1
ATOM 2229 C CA . VAL A 1 265 ? 12.506 -5.551 -8.502 1.00 97.06 265 VAL A CA 1
ATOM 2230 C C . VAL A 1 265 ? 12.860 -5.588 -9.989 1.00 97.06 265 VAL A C 1
ATOM 2232 O O . VAL A 1 265 ? 11.953 -5.579 -10.821 1.00 97.06 265 VAL A O 1
ATOM 2235 N N . CYS A 1 266 ? 14.146 -5.729 -10.328 1.00 96.12 266 CYS A N 1
ATOM 2236 C CA . CYS A 1 266 ? 14.605 -5.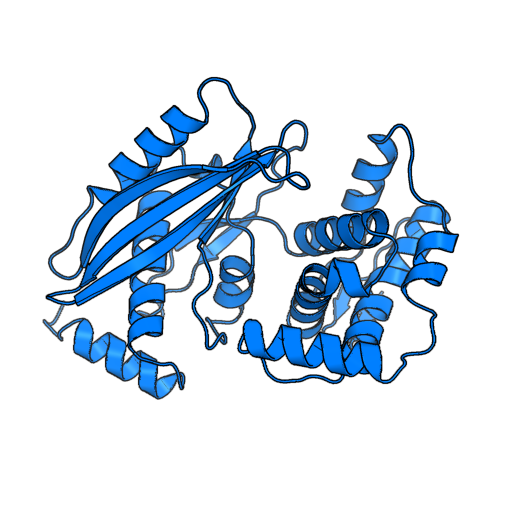876 -11.708 1.00 96.12 266 CYS A CA 1
ATOM 2237 C C . CYS A 1 266 ? 13.971 -7.094 -12.378 1.00 96.12 266 CYS A C 1
ATOM 2239 O O . CYS A 1 266 ? 13.360 -6.969 -13.435 1.00 96.12 266 CYS A O 1
ATOM 2241 N N . SER A 1 267 ? 14.037 -8.254 -11.719 1.00 97.00 267 SER A N 1
ATOM 2242 C CA . SER A 1 267 ? 13.496 -9.516 -12.239 1.00 97.00 267 SER A CA 1
ATOM 2243 C C . SER A 1 267 ? 11.994 -9.437 -12.532 1.00 97.00 267 SER A C 1
ATOM 2245 O O . SER A 1 267 ? 11.508 -10.069 -13.472 1.00 97.00 267 SER A O 1
ATOM 2247 N N . LEU A 1 268 ? 11.247 -8.659 -11.740 1.00 98.19 268 LEU A N 1
ATOM 2248 C CA . LEU A 1 268 ? 9.817 -8.437 -11.943 1.00 98.19 268 LEU A CA 1
ATOM 2249 C C . LEU A 1 268 ? 9.524 -7.450 -13.086 1.00 98.19 268 LEU A C 1
ATOM 2251 O O . LEU A 1 268 ? 8.536 -7.619 -13.803 1.00 98.19 268 LEU A O 1
ATOM 2255 N N . LEU A 1 269 ? 10.315 -6.390 -13.232 1.00 98.12 269 LEU A N 1
ATOM 2256 C CA . LEU A 1 269 ? 9.973 -5.267 -14.108 1.00 98.12 269 LEU A CA 1
ATOM 2257 C C . LEU A 1 269 ? 10.638 -5.335 -15.483 1.00 98.12 269 LEU A C 1
ATOM 2259 O O . LEU A 1 269 ? 9.989 -4.994 -16.471 1.00 98.12 269 LEU A O 1
ATOM 2263 N N . GLU A 1 270 ? 11.886 -5.796 -15.569 1.00 97.38 270 GLU A N 1
ATOM 2264 C CA . GLU A 1 270 ? 12.668 -5.798 -16.811 1.00 97.38 270 GLU A CA 1
ATOM 2265 C C . GLU A 1 270 ? 11.976 -6.570 -17.949 1.00 97.38 270 GLU A C 1
ATOM 2267 O O . GLU A 1 270 ? 11.842 -6.012 -19.041 1.00 97.38 270 GLU A O 1
ATOM 2272 N N . PRO A 1 271 ? 11.438 -7.793 -17.736 1.00 97.38 271 PRO A N 1
ATOM 2273 C CA . PRO A 1 271 ? 10.773 -8.525 -18.816 1.00 97.38 271 PRO A CA 1
ATOM 2274 C C . PRO A 1 271 ? 9.532 -7.795 -19.346 1.00 97.38 271 PRO A C 1
ATOM 2276 O O . PRO A 1 271 ? 9.282 -7.771 -20.551 1.00 97.38 271 PRO A O 1
ATOM 2279 N N . VAL A 1 272 ? 8.772 -7.161 -18.446 1.00 97.94 272 VAL A N 1
ATOM 2280 C CA . VAL A 1 272 ? 7.570 -6.388 -18.786 1.00 97.94 272 VAL A CA 1
ATOM 2281 C C . VAL A 1 272 ? 7.941 -5.104 -19.532 1.00 97.94 272 VAL A C 1
ATOM 2283 O O . VAL A 1 272 ? 7.277 -4.745 -20.507 1.00 97.94 272 VAL A O 1
ATOM 2286 N N . TRP A 1 273 ? 9.004 -4.426 -19.095 1.00 97.69 273 TRP A N 1
ATOM 2287 C CA . TRP A 1 273 ? 9.527 -3.216 -19.723 1.00 97.69 273 TRP A CA 1
ATOM 2288 C C . TRP A 1 273 ? 10.025 -3.480 -21.142 1.00 97.69 273 TRP A C 1
ATOM 2290 O O . TRP A 1 273 ? 9.598 -2.809 -22.079 1.00 97.69 273 TRP A O 1
ATOM 2300 N N . ASN A 1 274 ? 10.846 -4.514 -21.322 1.00 97.12 274 ASN A N 1
ATOM 2301 C CA . ASN A 1 274 ? 11.368 -4.893 -22.633 1.00 97.12 274 ASN A CA 1
ATOM 2302 C C . ASN A 1 274 ? 10.227 -5.242 -23.597 1.00 97.12 274 ASN A C 1
ATOM 2304 O O . ASN A 1 274 ? 10.190 -4.751 -24.725 1.00 97.12 274 ASN A O 1
ATOM 2308 N N . ALA A 1 275 ? 9.236 -6.008 -23.132 1.00 97.38 275 ALA A N 1
ATOM 2309 C CA . ALA A 1 275 ? 8.058 -6.330 -23.929 1.00 97.38 275 ALA A CA 1
ATOM 2310 C C . ALA A 1 275 ? 7.245 -5.081 -24.326 1.00 97.38 275 ALA A C 1
ATOM 2312 O O . ALA A 1 275 ? 6.719 -5.011 -25.435 1.00 97.38 275 ALA A O 1
ATOM 2313 N N . LEU A 1 276 ? 7.144 -4.078 -23.442 1.00 97.25 276 LEU A N 1
ATOM 2314 C CA . LEU A 1 276 ? 6.468 -2.806 -23.728 1.00 97.25 276 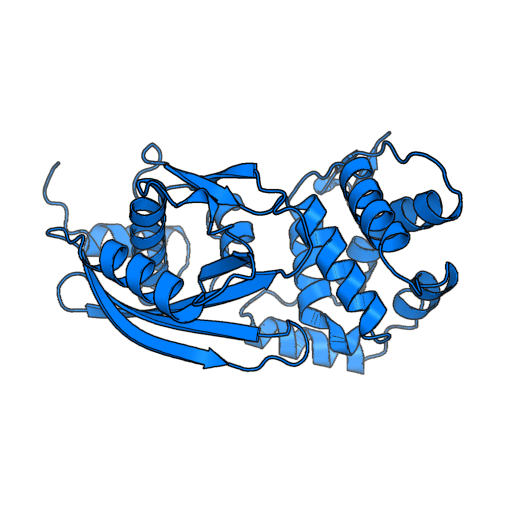LEU A CA 1
ATOM 2315 C C . LEU A 1 276 ? 7.155 -2.004 -24.850 1.00 97.25 276 LEU A C 1
ATOM 2317 O O . LEU A 1 276 ? 6.459 -1.363 -25.638 1.00 97.25 276 LEU A O 1
ATOM 2321 N N . PHE A 1 277 ? 8.490 -2.003 -24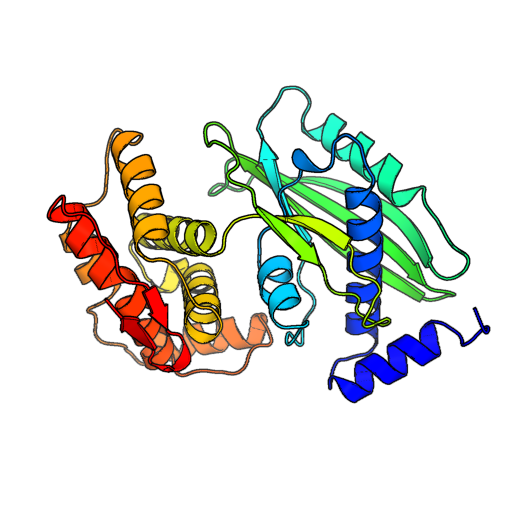.924 1.00 96.38 277 PHE A N 1
ATOM 2322 C CA . PHE A 1 277 ? 9.234 -1.278 -25.970 1.00 96.38 277 PHE A CA 1
ATOM 2323 C C . PHE A 1 277 ? 9.343 -2.042 -27.286 1.00 96.38 277 PHE A C 1
ATOM 2325 O O . PHE A 1 277 ? 9.370 -1.417 -28.341 1.00 96.38 277 PHE A O 1
ATOM 2332 N N . GLN A 1 278 ? 9.317 -3.372 -27.231 1.00 96.50 278 GLN A N 1
ATOM 2333 C CA . GLN A 1 278 ? 9.233 -4.231 -28.416 1.00 96.50 278 GLN A CA 1
ATOM 2334 C C . GLN A 1 278 ? 7.816 -4.307 -29.008 1.00 96.50 278 GLN A C 1
ATOM 2336 O O . GLN A 1 278 ? 7.623 -4.947 -30.036 1.00 96.50 278 GLN A O 1
ATOM 2341 N N . ASP A 1 279 ? 6.838 -3.671 -28.357 1.00 93.56 279 ASP A N 1
ATOM 2342 C CA . ASP A 1 279 ? 5.418 -3.689 -28.723 1.00 93.56 279 ASP A CA 1
ATOM 2343 C C . ASP A 1 279 ? 4.834 -5.109 -28.850 1.00 93.56 279 ASP A C 1
ATOM 2345 O O . ASP A 1 279 ? 3.999 -5.405 -29.702 1.00 93.56 279 ASP A O 1
ATOM 2349 N N . ILE A 1 280 ? 5.280 -6.008 -27.968 1.00 95.94 280 ILE A N 1
ATOM 2350 C CA . ILE A 1 280 ? 4.785 -7.386 -27.879 1.00 95.94 280 ILE A CA 1
ATOM 2351 C C . ILE A 1 280 ? 3.898 -7.557 -26.649 1.00 95.94 280 ILE A C 1
ATOM 2353 O O . ILE A 1 280 ? 4.076 -6.899 -25.623 1.00 95.94 280 ILE A O 1
ATOM 2357 N N . GLU A 1 281 ? 2.934 -8.465 -26.720 1.00 96.38 281 GLU A N 1
ATOM 2358 C CA . GLU A 1 281 ? 2.094 -8.798 -25.573 1.00 96.38 281 GLU A CA 1
ATOM 2359 C C . GLU A 1 281 ? 2.847 -9.702 -24.585 1.00 96.38 281 GLU A C 1
ATOM 2361 O O . GLU A 1 281 ? 3.339 -10.768 -24.950 1.00 96.38 281 GLU A O 1
ATOM 2366 N N . PHE A 1 282 ? 2.933 -9.286 -23.318 1.00 96.81 282 PHE A N 1
ATOM 2367 C CA . PHE A 1 282 ? 3.601 -10.064 -22.273 1.00 96.81 282 PHE A CA 1
ATOM 2368 C C . PHE A 1 282 ? 2.601 -10.946 -21.522 1.00 96.81 282 PHE A C 1
ATOM 2370 O O . PHE A 1 282 ? 1.663 -10.418 -20.934 1.00 96.81 282 PHE A O 1
ATOM 2377 N N . PHE A 1 283 ? 2.809 -12.265 -21.491 1.00 94.38 283 PHE A N 1
ATOM 2378 C CA . PHE A 1 283 ? 1.871 -13.232 -20.893 1.00 94.38 283 PHE A CA 1
ATOM 2379 C C . PHE A 1 283 ? 2.400 -13.975 -19.658 1.00 94.38 283 PHE A C 1
ATOM 2381 O O . PHE A 1 283 ? 1.793 -14.948 -19.230 1.00 94.38 283 PHE A O 1
ATOM 2388 N N . GLY A 1 284 ? 3.504 -13.524 -19.060 1.00 96.06 284 GLY A N 1
ATOM 2389 C CA . GLY A 1 284 ? 4.068 -14.193 -17.890 1.00 96.06 284 GLY A CA 1
ATOM 2390 C C . GLY A 1 284 ? 3.262 -13.966 -16.607 1.00 96.06 284 GLY A C 1
ATOM 2391 O O . GLY A 1 284 ? 2.834 -12.842 -16.326 1.00 96.06 284 GLY A O 1
ATOM 2392 N N . ASP A 1 285 ? 3.165 -15.000 -15.773 1.00 97.06 285 ASP A N 1
ATOM 2393 C CA . ASP A 1 285 ? 2.703 -14.903 -14.386 1.00 97.06 285 ASP A CA 1
ATOM 2394 C C . ASP A 1 285 ? 3.900 -14.974 -13.427 1.00 97.06 285 ASP A C 1
ATOM 2396 O O . ASP A 1 285 ? 4.692 -15.917 -13.431 1.00 97.06 285 ASP A O 1
ATOM 2400 N N . TRP A 1 286 ? 4.068 -13.928 -12.621 1.00 98.38 286 TRP A N 1
ATOM 2401 C CA . TRP A 1 286 ? 5.137 -13.817 -11.639 1.00 98.38 286 TRP A CA 1
ATOM 2402 C C . TRP A 1 286 ? 4.899 -14.794 -10.495 1.00 98.38 286 TRP A C 1
ATOM 2404 O O . TRP A 1 286 ? 3.847 -14.738 -9.855 1.00 98.38 286 TRP A O 1
ATOM 2414 N N . MET A 1 287 ? 5.892 -15.631 -10.201 1.00 97.69 287 MET A N 1
ATOM 2415 C CA . MET A 1 287 ? 5.879 -16.557 -9.072 1.00 97.69 287 MET A CA 1
ATOM 2416 C C . MET A 1 287 ? 6.826 -16.050 -7.975 1.00 97.69 287 MET A C 1
ATOM 2418 O O . MET A 1 287 ? 8.048 -16.090 -8.174 1.00 97.69 287 MET A O 1
ATOM 2422 N N . PRO A 1 288 ? 6.310 -15.583 -6.821 1.00 96.00 288 PRO A N 1
ATOM 2423 C CA . PRO A 1 288 ? 7.138 -15.016 -5.756 1.00 96.00 288 PRO A CA 1
ATOM 2424 C C . PRO A 1 288 ? 8.150 -16.025 -5.193 1.00 96.00 288 PRO A C 1
ATOM 2426 O O . PRO A 1 288 ? 9.277 -15.649 -4.875 1.00 96.00 288 PRO A O 1
ATOM 2429 N N . GLU A 1 289 ? 7.801 -17.315 -5.142 1.00 95.50 289 GLU A N 1
ATOM 2430 C CA . GLU A 1 289 ? 8.669 -18.381 -4.625 1.00 95.50 289 GLU A CA 1
ATOM 2431 C C . GLU A 1 289 ? 9.887 -18.626 -5.523 1.00 95.50 289 GLU A C 1
ATOM 2433 O O . GLU A 1 289 ? 10.953 -19.011 -5.044 1.00 95.50 289 GLU A O 1
ATOM 2438 N N . LEU A 1 290 ? 9.732 -18.397 -6.831 1.00 96.25 290 LEU A N 1
ATOM 2439 C CA . LEU A 1 290 ? 10.784 -18.590 -7.830 1.00 96.25 290 LEU A CA 1
ATOM 2440 C C . LEU A 1 290 ? 11.494 -17.285 -8.202 1.00 96.25 290 LEU A C 1
ATOM 2442 O O . LEU A 1 290 ? 12.510 -17.333 -8.894 1.00 96.25 290 LEU A O 1
ATOM 2446 N N . LYS A 1 291 ? 10.944 -16.139 -7.781 1.00 96.31 291 LYS A N 1
ATOM 2447 C CA . LYS A 1 291 ? 11.404 -14.789 -8.134 1.00 96.31 291 LYS A CA 1
ATOM 2448 C C . LYS A 1 291 ? 11.565 -14.588 -9.649 1.00 96.31 291 LYS A C 1
ATOM 2450 O O . LYS A 1 291 ? 12.530 -13.976 -10.101 1.00 96.31 291 LYS A O 1
ATOM 2455 N N . ARG A 1 292 ? 10.635 -15.136 -10.437 1.00 97.00 292 ARG A N 1
ATOM 2456 C CA . ARG A 1 292 ? 10.612 -15.018 -11.904 1.00 97.00 292 ARG A CA 1
ATOM 2457 C C . ARG A 1 292 ? 9.208 -15.214 -12.465 1.00 97.00 292 ARG A C 1
ATOM 2459 O O . ARG A 1 292 ? 8.339 -15.771 -11.795 1.00 97.00 292 ARG A O 1
ATOM 2466 N N . TYR A 1 293 ? 9.016 -14.821 -13.720 1.00 97.56 293 TYR A N 1
ATOM 2467 C CA . TYR A 1 293 ? 7.824 -15.175 -14.486 1.00 97.56 293 TYR A CA 1
ATOM 2468 C C . TYR A 1 293 ? 7.871 -16.625 -14.972 1.00 97.56 293 TYR A C 1
ATOM 2470 O O . TYR A 1 293 ? 8.931 -17.128 -15.353 1.00 97.56 293 TYR A O 1
ATOM 2478 N N . LEU A 1 294 ? 6.708 -17.269 -14.990 1.00 93.75 294 LEU A N 1
ATOM 2479 C CA . LEU A 1 294 ? 6.439 -18.474 -15.768 1.00 93.75 294 LEU A CA 1
ATOM 2480 C C . LEU A 1 294 ? 5.536 -18.101 -16.948 1.00 93.75 294 LEU A C 1
ATOM 2482 O O . LEU A 1 294 ? 4.676 -17.232 -16.806 1.00 93.75 294 LEU A O 1
ATOM 2486 N N . GLY A 1 295 ? 5.775 -18.726 -18.099 1.00 76.50 295 GLY A N 1
ATOM 2487 C CA . GLY A 1 295 ? 4.959 -18.603 -19.309 1.00 76.50 295 GLY A CA 1
ATOM 2488 C C . GLY A 1 295 ? 4.379 -19.946 -19.711 1.00 76.50 295 GLY A C 1
ATOM 2489 O O . GLY A 1 295 ? 4.949 -20.975 -19.276 1.00 76.50 295 GLY A O 1
#

Foldseek 3Di:
DPPPQPLVLLVVLCVVLVEDSLQSVLVQVVQLLQQLLQPDPCQQQWAWDDDVQLCLVVLNNFRDADATETEGEDDPPVQVVVVVSSQSSQCDADPFKHKDWPDWDKDQDVVLRIKIKTWMWMDGPNDTRIHMYIYRYDYDDDLPWDWDFGADSRDRPDTGTHTYHDLLLLLLVLVVVLLVVLEVLVSLVSLVSNLSCLQPDKDWLLSNLVNNLVVVVVDPDDDDLCSLCSHQVDDDDPVSLVSNVVVCVVSVHDRDGVNVSSVLSCQSVVVSSVCNVVVHRDGFMRDNVVSHTDD

pLDDT: mean 89.79, std 9.62, range [39.97, 98.38]

Radius of gyration: 20.14 Å; chains: 1; bounding box: 52×39×57 Å

Organism: NCBI:txid1812858

Sequence (295 aa):
MNDKDIVISLRKQSVSTSRKLPYTMQLFAQEFFLRHLSSRKKRDDFILTGLLSIYSRLEFPQKVSVPIEFQVKSQENLLEYVKEQLEMIVQENTNDISMKIDYIKKKQDHKHKFLIQAQVIAKIKHMKIPFIIKFFIIQDRVLKSKEFIYPSLIKKNDSFSVSSVRLETVVAECFIEVLENKEILDSLYEIFIIAKIAQNFSLNGRKVQDYLRTQKEKSEKWFLETDFKNLFHFEIEKQHQVKWKQFCNVEGENENDFLQVTEIVCSLLEPVWNALFQDIEFFGDWMPELKRYLG